Protein AF-A0AA97A6S5-F1 (afdb_monomer_lite)

Radius of gyration: 21.54 Å; chains: 1; bounding box: 73×42×54 Å

Foldseek 3Di:
DDDDDDDDDDDDWDQQPQPPQDDDDDDADDDDDDDDDDDPDAKAWAWDFDQDPLVHDDTATWIQINNRTDAADDDGHQWHFDHCCQQLNPPHPVPAEQDKDKDFGIARSPPDQLVRWTWIWIWHDDDQKIKTHDIDINNDRPPDDDIHIHGNVSSVVNSVVSSPDCVSPALLRLLQSLLFVLVVVVVVLCVVLQKDWPGKDDRPVCNQKIKTKIKPNVDPVDVPDKIWIWIDIDTHDPPHSNVSSVVVNCVCSVDNVRVRTDTSTIDPVNVVVVDDDDDDPPPPD

pLDDT: mean 77.69, std 22.49, range [24.19, 97.81]

Sequence (285 aa):
MAVTARPPYSRRPVVRVWAEAMRIHVTVADQLGDHRPMTTGPDILRLSIVRPPPDEGLVEVRPIVNGRVVPGGVGGSRYLGAGPRHLLGQDGLLHATATPHEVRLAWSGCGVEECCGALYVTVTRDGDHVVWAGWRDPSNEDVDLPELRFTAGQYDAEMLRAGEDRSWEWPAGAVARLLEAGLRRHEDWLVRWDCALEGVLASRKEPDRIHVVLLHPRDRADADLPWLQFGMTLPISSDPPSDQAEHLEGRLTAGDPRAAAEVWGGSHDAEQLGYPWPPVDPLSV

Structure (mmCIF, N/CA/C/O backbone):
data_AF-A0AA97A6S5-F1
#
_entry.id   AF-A0AA97A6S5-F1
#
loop_
_atom_site.group_PDB
_atom_site.id
_atom_site.type_symbol
_atom_site.label_atom_id
_atom_site.label_alt_id
_atom_site.label_comp_id
_atom_site.label_asym_id
_atom_site.label_entity_id
_atom_site.label_seq_id
_atom_site.pdbx_PDB_ins_code
_atom_site.Cartn_x
_atom_site.Cartn_y
_atom_site.Cartn_z
_atom_site.occupancy
_atom_site.B_iso_or_equiv
_atom_site.auth_seq_id
_atom_site.auth_comp_id
_atom_site.auth_asym_id
_atom_site.auth_atom_id
_atom_site.pdbx_PDB_model_num
ATOM 1 N N . MET A 1 1 ? 55.000 -15.893 10.822 1.00 38.72 1 MET A N 1
ATOM 2 C CA . MET A 1 1 ? 53.670 -16.122 11.423 1.00 38.72 1 MET A CA 1
ATOM 3 C C . MET A 1 1 ? 53.323 -14.910 12.264 1.00 38.72 1 MET A C 1
ATOM 5 O O . MET A 1 1 ? 53.880 -14.753 13.339 1.00 38.72 1 MET A O 1
ATOM 9 N N . ALA A 1 2 ? 52.479 -14.029 11.740 1.00 25.64 2 ALA A N 1
ATOM 10 C CA . ALA A 1 2 ? 51.851 -12.959 12.501 1.00 25.64 2 ALA A CA 1
ATOM 11 C C . ALA A 1 2 ? 50.517 -12.648 11.819 1.00 25.64 2 ALA A C 1
ATOM 13 O O . ALA A 1 2 ? 50.473 -12.349 10.628 1.00 25.64 2 ALA A O 1
ATOM 14 N N . VAL A 1 3 ? 49.448 -12.830 12.586 1.00 31.38 3 VAL A N 1
ATOM 15 C CA . VAL A 1 3 ? 48.076 -12.442 12.279 1.00 31.38 3 VAL A CA 1
ATOM 16 C C . VAL A 1 3 ? 47.990 -10.928 12.431 1.00 31.38 3 VAL A C 1
ATOM 18 O O . VAL A 1 3 ? 48.348 -10.410 13.485 1.00 31.38 3 VAL A O 1
ATOM 21 N N . THR A 1 4 ? 47.470 -10.229 11.426 1.00 27.52 4 THR A N 1
ATOM 22 C CA . THR A 1 4 ? 46.933 -8.877 11.615 1.00 27.52 4 THR A CA 1
ATOM 23 C C . THR A 1 4 ? 45.562 -8.774 10.971 1.00 27.52 4 THR A C 1
ATOM 25 O O . THR A 1 4 ? 45.373 -9.064 9.791 1.00 27.52 4 THR A O 1
ATOM 28 N N . ALA A 1 5 ? 44.630 -8.414 11.846 1.00 25.11 5 ALA A N 1
ATOM 29 C CA . ALA A 1 5 ? 43.193 -8.320 11.716 1.00 25.11 5 ALA A CA 1
ATOM 30 C C . ALA A 1 5 ? 42.698 -7.497 10.515 1.00 25.11 5 ALA A C 1
ATOM 32 O O . ALA A 1 5 ? 43.244 -6.444 10.188 1.00 25.11 5 ALA A O 1
ATOM 33 N N . ARG A 1 6 ? 41.587 -7.955 9.926 1.00 25.47 6 ARG A N 1
ATOM 34 C CA . ARG A 1 6 ? 40.683 -7.116 9.130 1.00 25.47 6 ARG A CA 1
ATOM 35 C C . ARG A 1 6 ? 39.895 -6.200 10.082 1.00 25.47 6 ARG A C 1
ATOM 37 O O . ARG A 1 6 ? 39.447 -6.692 11.119 1.00 25.47 6 ARG A O 1
ATOM 44 N N . PRO A 1 7 ? 39.696 -4.910 9.768 1.00 26.62 7 PRO A N 1
ATOM 45 C CA . PRO A 1 7 ? 38.803 -4.059 10.546 1.00 26.62 7 PRO A CA 1
ATOM 46 C C . PRO A 1 7 ? 37.330 -4.370 10.207 1.00 26.62 7 PRO A C 1
ATOM 48 O O . PRO A 1 7 ? 37.033 -4.692 9.053 1.00 26.62 7 PRO A O 1
ATOM 51 N N . PRO A 1 8 ? 36.394 -4.246 11.166 1.00 26.80 8 PRO A N 1
ATOM 52 C CA . PRO A 1 8 ? 34.970 -4.370 10.908 1.00 26.80 8 PRO A CA 1
ATOM 53 C C . PRO A 1 8 ? 34.439 -2.998 10.482 1.00 26.80 8 PRO A C 1
ATOM 55 O O . PRO A 1 8 ? 34.213 -2.122 11.313 1.00 26.80 8 PRO A O 1
ATOM 58 N N . TYR A 1 9 ? 34.247 -2.783 9.183 1.00 25.25 9 TYR A N 1
ATOM 59 C CA . TYR A 1 9 ? 33.430 -1.666 8.712 1.00 25.25 9 TYR A CA 1
ATOM 60 C C . TYR A 1 9 ? 32.066 -2.197 8.289 1.00 25.25 9 TYR A C 1
ATOM 62 O O . TYR A 1 9 ? 31.853 -2.586 7.148 1.00 25.25 9 TYR A O 1
ATOM 70 N N . SER A 1 10 ? 31.131 -2.175 9.241 1.00 33.06 10 SER A N 1
ATOM 71 C CA . SER A 1 10 ? 29.703 -2.141 8.939 1.00 33.06 10 SER A CA 1
ATOM 72 C C . SER A 1 10 ? 29.432 -0.816 8.217 1.00 33.06 10 SER A C 1
ATOM 74 O O . SER A 1 10 ? 29.579 0.256 8.816 1.00 33.06 10 SER A O 1
ATOM 76 N N . ARG A 1 11 ? 29.087 -0.865 6.930 1.00 28.78 11 ARG A N 1
ATOM 77 C CA . ARG A 1 11 ? 28.516 0.268 6.195 1.00 28.78 11 ARG A CA 1
ATOM 78 C C . ARG A 1 11 ? 27.371 -0.240 5.321 1.00 28.78 11 ARG A C 1
ATOM 80 O O . ARG A 1 11 ? 27.434 -1.317 4.746 1.00 28.78 11 ARG A O 1
ATOM 87 N N . ARG A 1 12 ? 26.296 0.536 5.377 1.00 30.33 12 ARG A N 1
ATOM 88 C CA . ARG A 1 12 ? 24.890 0.202 5.133 1.00 30.33 12 ARG A CA 1
ATOM 89 C C . ARG A 1 12 ? 24.571 -0.103 3.657 1.00 30.33 12 ARG A C 1
ATOM 91 O O . ARG A 1 12 ? 25.258 0.432 2.790 1.00 30.33 12 ARG A O 1
ATOM 98 N N . PRO A 1 13 ? 23.501 -0.868 3.364 1.00 31.25 13 PRO A N 1
ATOM 99 C CA . PRO A 1 13 ? 22.951 -0.969 2.013 1.00 31.25 13 PRO A CA 1
ATOM 100 C C . PRO A 1 13 ? 22.483 0.413 1.528 1.00 31.25 13 PRO A C 1
ATOM 102 O O . PRO A 1 13 ? 21.717 1.096 2.210 1.00 31.25 13 PRO A O 1
ATOM 105 N N . VAL A 1 14 ? 22.960 0.839 0.357 1.00 34.34 14 VAL A N 1
ATOM 106 C CA . VAL A 1 14 ? 22.487 2.052 -0.323 1.00 34.34 14 VAL A CA 1
ATOM 107 C C . VAL A 1 14 ? 21.263 1.661 -1.141 1.00 34.34 14 VAL A C 1
ATOM 109 O O . VAL A 1 14 ? 21.390 1.077 -2.213 1.00 34.34 14 VAL A O 1
ATOM 112 N N . VAL A 1 15 ? 20.073 1.967 -0.629 1.00 37.91 15 VAL A N 1
ATOM 113 C CA . VAL A 1 15 ? 18.837 1.904 -1.415 1.00 37.91 15 VAL A CA 1
ATOM 114 C C . VAL A 1 15 ? 18.639 3.279 -2.050 1.00 37.91 15 VAL A C 1
ATOM 116 O O . VAL A 1 15 ? 18.258 4.225 -1.360 1.00 37.91 15 VAL A O 1
ATOM 119 N N . ARG A 1 16 ? 18.940 3.431 -3.349 1.00 33.38 16 ARG A N 1
ATOM 120 C CA . ARG A 1 16 ? 18.831 4.738 -4.034 1.00 33.38 16 ARG A CA 1
ATOM 121 C C . ARG A 1 16 ? 17.390 5.249 -4.157 1.00 33.38 16 ARG A C 1
ATOM 123 O O . ARG A 1 16 ? 17.189 6.445 -4.301 1.00 33.38 16 ARG A O 1
ATOM 130 N N . VAL A 1 17 ? 16.383 4.386 -4.036 1.00 36.84 17 VAL A N 1
ATOM 131 C CA . VAL A 1 17 ? 14.988 4.743 -4.360 1.00 36.84 17 VAL A CA 1
ATOM 132 C C . VAL A 1 17 ? 14.261 5.467 -3.220 1.00 36.84 17 VAL A C 1
ATOM 134 O O . VAL A 1 17 ? 13.312 6.206 -3.465 1.00 36.84 17 VAL A O 1
ATOM 137 N N . TRP A 1 18 ? 14.709 5.321 -1.969 1.00 34.91 18 TRP A N 1
ATOM 138 C CA . TRP A 1 18 ? 14.010 5.925 -0.822 1.00 34.91 18 TRP A CA 1
ATOM 139 C C . TRP A 1 18 ? 14.483 7.343 -0.480 1.00 34.91 18 TRP A C 1
ATOM 141 O O . TRP A 1 18 ? 13.752 8.087 0.170 1.00 34.91 18 TRP A O 1
ATOM 151 N N . ALA A 1 19 ? 15.684 7.738 -0.910 1.00 29.97 19 ALA A N 1
ATOM 152 C CA . ALA A 1 19 ? 16.333 8.945 -0.397 1.00 29.97 19 ALA A CA 1
ATOM 153 C C . ALA A 1 19 ? 15.929 10.242 -1.122 1.00 29.97 19 ALA A C 1
ATOM 155 O O . ALA A 1 19 ? 15.925 11.308 -0.509 1.00 29.97 19 ALA A O 1
ATOM 156 N N . GLU A 1 20 ? 15.566 10.187 -2.406 1.00 28.17 20 GLU A N 1
ATOM 157 C CA . GLU A 1 20 ? 15.427 11.412 -3.211 1.00 28.17 20 GLU A CA 1
ATOM 158 C C . GLU A 1 20 ? 14.037 12.073 -3.111 1.00 28.17 20 GLU A C 1
ATOM 160 O O . GLU A 1 20 ? 13.876 13.264 -3.377 1.00 28.17 20 GLU A O 1
ATOM 165 N N . ALA A 1 21 ? 13.027 11.359 -2.599 1.00 30.81 21 ALA A N 1
ATOM 166 C CA . ALA A 1 21 ? 11.681 11.907 -2.417 1.00 30.81 21 ALA A CA 1
ATOM 167 C C . ALA A 1 21 ? 11.510 12.784 -1.152 1.00 30.81 21 ALA A C 1
ATOM 169 O O . ALA A 1 21 ? 10.504 13.502 -1.042 1.00 30.81 21 ALA A O 1
ATOM 170 N N . MET A 1 22 ? 12.464 12.770 -0.211 1.00 31.81 22 MET A N 1
ATOM 171 C CA . MET A 1 22 ? 12.263 13.243 1.167 1.00 31.81 22 MET A CA 1
ATOM 172 C C . MET A 1 22 ? 13.239 14.350 1.604 1.00 31.81 22 MET A C 1
ATOM 174 O O . MET A 1 22 ? 14.277 14.103 2.209 1.00 31.81 22 MET A O 1
ATOM 178 N N . ARG A 1 23 ? 12.849 15.611 1.386 1.00 26.91 23 ARG A N 1
ATOM 179 C CA . ARG A 1 23 ? 13.322 16.764 2.175 1.00 26.91 23 ARG A CA 1
ATOM 180 C C . ARG A 1 23 ? 12.131 17.671 2.476 1.00 26.91 23 ARG A C 1
ATOM 182 O O . ARG A 1 23 ? 11.624 18.308 1.561 1.00 26.91 23 ARG A O 1
ATOM 189 N N . ILE A 1 24 ? 11.673 17.715 3.730 1.00 30.09 24 ILE A N 1
ATOM 190 C CA . ILE A 1 24 ? 10.617 18.633 4.200 1.00 30.09 24 ILE A CA 1
ATOM 191 C C . ILE A 1 24 ? 11.014 19.166 5.587 1.00 30.09 24 ILE A C 1
ATOM 193 O O . ILE A 1 24 ? 11.481 18.407 6.432 1.00 30.09 24 ILE A O 1
ATOM 197 N N . HIS A 1 25 ? 10.876 20.480 5.793 1.00 24.39 25 HIS A N 1
ATOM 198 C CA . HIS A 1 25 ? 11.104 21.173 7.069 1.00 24.39 25 HIS A CA 1
ATOM 199 C C . HIS A 1 25 ? 9.788 21.286 7.861 1.00 24.39 25 HIS A C 1
ATOM 201 O O . HIS A 1 25 ? 8.744 21.542 7.268 1.00 24.39 25 HIS A O 1
ATOM 207 N N . VAL A 1 26 ? 9.838 21.149 9.193 1.00 25.25 26 VAL A N 1
ATOM 208 C CA . VAL A 1 26 ? 8.668 21.245 10.093 1.00 25.25 26 VAL A CA 1
ATOM 209 C C . VAL A 1 26 ? 8.930 22.284 11.191 1.00 25.25 26 VAL A C 1
ATOM 211 O O . VAL A 1 26 ? 10.026 22.333 11.742 1.00 25.25 26 VAL A O 1
ATOM 214 N N . THR A 1 27 ? 7.924 23.108 11.514 1.00 25.17 27 THR A N 1
ATOM 215 C CA . THR A 1 27 ? 7.923 24.047 12.658 1.00 25.17 27 THR A CA 1
ATOM 216 C C . THR A 1 27 ? 6.778 23.696 13.618 1.00 25.17 27 THR A C 1
ATOM 218 O O . THR A 1 27 ? 5.708 23.289 13.173 1.00 25.17 27 THR A O 1
ATOM 221 N N . VAL A 1 28 ? 7.025 23.822 14.927 1.00 24.19 28 VAL A N 1
ATOM 222 C CA . VAL A 1 28 ? 6.226 23.253 16.032 1.00 24.19 28 VAL A CA 1
ATOM 223 C C . VAL A 1 28 ? 5.270 24.279 16.657 1.00 24.19 28 VAL A C 1
ATOM 225 O O . VAL A 1 28 ? 5.667 25.416 16.904 1.00 24.19 28 VAL A O 1
ATOM 228 N N . ALA A 1 29 ? 4.055 23.844 17.008 1.00 24.38 29 ALA A N 1
ATOM 229 C CA . ALA A 1 29 ? 3.252 24.419 18.090 1.00 24.38 29 ALA A CA 1
ATOM 230 C C . ALA A 1 29 ? 2.437 23.301 18.770 1.00 24.38 29 ALA A C 1
ATOM 232 O O . ALA A 1 29 ? 1.896 22.426 18.099 1.00 24.38 29 ALA A O 1
ATOM 233 N N . ASP A 1 30 ? 2.411 23.333 20.097 1.00 26.88 30 ASP A N 1
ATOM 234 C CA . ASP A 1 30 ? 2.043 22.247 21.012 1.00 26.88 30 ASP A CA 1
ATOM 235 C C . ASP A 1 30 ? 0.684 22.529 21.669 1.00 26.88 30 ASP A C 1
ATOM 237 O O . ASP A 1 30 ? 0.488 23.687 22.033 1.00 26.88 30 ASP A O 1
ATOM 241 N N . GLN A 1 31 ? -0.203 21.527 21.833 1.00 29.67 31 GLN A N 1
ATOM 242 C CA . GLN A 1 31 ? -1.235 21.436 22.896 1.00 29.67 31 GLN A CA 1
ATOM 243 C C . GLN A 1 31 ? -1.783 20.001 23.058 1.00 29.67 31 GLN A C 1
ATOM 245 O O . GLN A 1 31 ? -2.239 19.373 22.103 1.00 29.67 31 GLN A O 1
ATOM 250 N N . LEU A 1 32 ? -1.800 19.529 24.309 1.00 31.94 32 LEU A N 1
ATOM 251 C CA . LEU A 1 32 ? -2.260 18.216 24.768 1.00 31.94 32 LEU A CA 1
ATOM 252 C C . LEU A 1 32 ? -3.326 18.399 25.860 1.00 31.94 32 LEU A C 1
ATOM 254 O O . LEU A 1 32 ? -3.177 19.251 26.735 1.00 31.94 32 LEU A O 1
ATOM 258 N N . GLY A 1 33 ? -4.357 17.551 25.845 1.00 30.78 33 GLY A N 1
ATOM 259 C CA . GLY A 1 33 ? -5.227 17.308 26.998 1.00 30.78 33 GLY A CA 1
ATOM 260 C C . GLY A 1 33 ? -6.653 16.906 26.620 1.00 30.78 33 GLY A C 1
ATOM 261 O O . GLY A 1 33 ? -7.375 17.715 26.051 1.00 30.78 33 GLY A O 1
ATOM 262 N N . ASP A 1 34 ? -7.053 15.662 26.924 1.00 32.78 34 ASP A N 1
ATOM 263 C CA . ASP A 1 34 ? -8.082 15.357 27.944 1.00 32.78 34 ASP A CA 1
ATOM 264 C C . ASP A 1 34 ? -8.455 13.848 27.944 1.00 32.78 34 ASP A C 1
ATOM 266 O O . ASP A 1 34 ? -8.937 13.295 26.943 1.00 32.78 34 ASP A O 1
ATOM 270 N N . HIS A 1 35 ? -8.250 13.166 29.079 1.00 38.19 35 HIS A N 1
ATOM 271 C CA . HIS A 1 35 ? -8.623 11.760 29.301 1.00 38.19 35 HIS A CA 1
ATOM 272 C C . HIS A 1 35 ? -10.018 11.662 29.946 1.00 38.19 35 HIS A C 1
ATOM 274 O O . HIS A 1 35 ? -10.250 12.163 31.043 1.00 38.19 35 HIS A O 1
ATOM 280 N N . ARG A 1 36 ? -10.942 10.942 29.292 1.00 39.03 36 ARG A N 1
ATOM 281 C CA . ARG A 1 36 ? -12.263 10.545 29.825 1.00 39.03 36 ARG A CA 1
ATOM 282 C C . ARG A 1 36 ? -12.471 9.027 29.644 1.00 39.03 36 ARG A C 1
ATOM 284 O O . ARG A 1 36 ? -11.850 8.460 28.748 1.00 39.03 36 ARG A O 1
ATOM 291 N N . PRO A 1 37 ? -13.299 8.372 30.484 1.00 42.56 37 PRO A N 1
ATOM 292 C CA . PRO A 1 37 ? -13.249 6.934 30.745 1.00 42.56 37 PRO A CA 1
ATOM 293 C C . PRO A 1 37 ? -13.859 6.073 29.630 1.00 42.56 37 PRO A C 1
ATOM 295 O O . PRO A 1 37 ? -14.686 6.542 28.849 1.00 42.56 37 PRO A O 1
ATOM 298 N N . MET A 1 38 ? -13.448 4.800 29.632 1.00 46.69 38 MET A N 1
ATOM 299 C CA . MET A 1 38 ? -13.821 3.714 28.718 1.00 46.69 38 MET A CA 1
ATOM 300 C C . MET A 1 38 ? -15.326 3.659 28.419 1.00 46.69 38 MET A C 1
ATOM 302 O O . MET A 1 38 ? -16.151 3.407 29.301 1.00 46.69 38 MET A O 1
ATOM 306 N N . THR A 1 39 ? -15.681 3.846 27.151 1.00 52.03 39 THR A N 1
ATOM 307 C CA . THR A 1 39 ? -16.997 3.505 26.607 1.00 52.03 39 THR A CA 1
ATOM 308 C C . THR A 1 39 ? -17.196 1.989 26.665 1.00 52.03 39 THR A C 1
ATOM 310 O O . THR A 1 39 ? -16.346 1.229 26.228 1.00 52.03 39 THR A O 1
ATOM 313 N N . THR A 1 40 ? -18.322 1.534 27.218 1.00 64.94 40 THR A N 1
ATOM 314 C CA . THR A 1 40 ? -18.643 0.102 27.414 1.00 64.94 40 THR A CA 1
ATOM 315 C C . THR A 1 40 ? -19.180 -0.586 26.147 1.00 64.94 40 THR A C 1
ATOM 317 O O . THR A 1 40 ? -19.622 -1.730 26.205 1.00 64.94 40 THR A O 1
ATOM 320 N N . GLY A 1 41 ? -19.200 0.122 25.016 1.00 77.31 41 GLY A N 1
ATOM 321 C CA . GLY A 1 41 ? -19.598 -0.398 23.707 1.00 77.31 41 GLY A CA 1
ATOM 322 C C . GLY A 1 41 ? -18.389 -0.546 22.780 1.00 77.31 41 GLY A C 1
ATOM 323 O O . GLY A 1 41 ? -17.344 0.031 23.077 1.00 77.31 41 GLY A O 1
ATOM 324 N N . PRO A 1 42 ? -18.524 -1.297 21.674 1.00 88.50 42 PRO A N 1
ATOM 325 C CA . PRO A 1 42 ? -17.452 -1.438 20.697 1.00 88.50 42 PRO A CA 1
ATOM 326 C C . PRO A 1 42 ? -17.068 -0.074 20.115 1.00 88.50 42 PRO A C 1
ATOM 328 O O . PRO A 1 42 ? -17.931 0.770 19.850 1.00 88.50 42 PRO A O 1
ATOM 331 N N . ASP A 1 43 ? -15.772 0.119 19.909 1.00 95.38 43 ASP A N 1
ATOM 332 C CA . ASP A 1 43 ? -15.207 1.296 19.273 1.00 95.38 43 ASP A CA 1
ATOM 333 C C . ASP A 1 43 ? -15.634 1.377 17.805 1.00 95.38 43 ASP A C 1
ATOM 335 O O . ASP A 1 43 ? -15.846 0.363 17.137 1.00 95.38 43 ASP A O 1
ATOM 339 N N . ILE A 1 44 ? -15.729 2.601 17.287 1.00 94.69 44 ILE A N 1
ATOM 340 C CA . ILE A 1 44 ? -16.094 2.882 15.898 1.00 94.69 44 ILE A CA 1
ATOM 341 C C . ILE A 1 44 ? -14.865 3.393 15.159 1.00 94.69 44 ILE A C 1
ATOM 343 O O . ILE A 1 44 ? -14.295 4.415 15.536 1.00 94.69 44 ILE A O 1
ATOM 347 N N . LEU A 1 45 ? -14.502 2.715 14.072 1.00 96.25 45 LEU A N 1
ATOM 348 C CA . LEU A 1 45 ? -13.387 3.061 13.198 1.00 96.25 45 LEU A CA 1
ATOM 349 C C . LEU A 1 45 ? -13.896 3.804 11.965 1.00 96.25 45 LEU A C 1
ATOM 351 O O . LEU A 1 45 ? -14.857 3.386 11.318 1.00 96.25 45 LEU A O 1
ATOM 355 N N . ARG A 1 46 ? -13.187 4.872 11.610 1.00 95.62 46 ARG A N 1
ATOM 356 C CA . ARG A 1 46 ? -13.264 5.543 10.318 1.00 95.62 46 ARG A CA 1
ATOM 357 C C . ARG A 1 46 ? -11.851 5.783 9.793 1.00 95.62 46 ARG A C 1
ATOM 359 O O . ARG A 1 46 ? -11.036 6.404 10.459 1.00 95.62 46 ARG A O 1
ATOM 366 N N . LEU A 1 47 ? -11.572 5.337 8.583 1.00 94.25 47 LEU A N 1
ATOM 367 C CA . LEU A 1 47 ? -10.329 5.536 7.858 1.00 94.25 47 LEU A CA 1
ATOM 368 C C . LEU A 1 47 ? -10.521 6.701 6.885 1.00 94.25 47 LEU A C 1
ATOM 370 O O . LEU A 1 47 ? -11.294 6.632 5.923 1.00 94.25 47 LEU A O 1
ATOM 374 N N . SER A 1 48 ? -9.837 7.806 7.165 1.00 91.31 48 SER A N 1
ATOM 375 C CA . SER A 1 48 ? -9.803 8.975 6.288 1.00 91.31 48 SER A CA 1
ATOM 376 C C . SER A 1 48 ? -8.538 8.940 5.442 1.00 91.31 48 SER A C 1
ATOM 378 O O . SER A 1 48 ? -7.451 8.791 5.992 1.00 91.31 48 SER A O 1
ATOM 380 N N . ILE A 1 49 ? -8.655 9.083 4.123 1.00 91.12 49 ILE A N 1
ATOM 381 C CA . ILE A 1 49 ? -7.486 9.166 3.243 1.00 91.12 49 ILE A CA 1
ATOM 382 C C . ILE A 1 49 ? -7.176 10.641 3.014 1.00 91.12 49 ILE A C 1
ATOM 384 O O . ILE A 1 49 ? -7.951 11.365 2.388 1.00 91.12 49 ILE A O 1
ATOM 388 N N . VAL A 1 50 ? -6.047 11.097 3.547 1.00 87.81 50 VAL A N 1
ATOM 389 C CA . VAL A 1 50 ? -5.624 12.492 3.460 1.00 87.81 50 VAL A CA 1
ATOM 390 C C . VAL A 1 50 ? -4.646 12.639 2.309 1.00 87.81 50 VAL A C 1
ATOM 392 O O . VAL A 1 50 ? -3.617 11.969 2.241 1.00 87.81 50 VAL A O 1
ATOM 395 N N . ARG A 1 51 ? -4.976 13.549 1.394 1.00 86.75 51 ARG A N 1
ATOM 396 C CA . ARG A 1 51 ? -4.134 13.930 0.263 1.00 86.75 51 ARG A CA 1
ATOM 397 C C . ARG A 1 51 ? -3.635 15.362 0.487 1.00 86.75 51 ARG A C 1
ATOM 399 O O . ARG A 1 51 ? -4.328 16.292 0.075 1.00 86.75 51 ARG A O 1
ATOM 406 N N . PRO A 1 52 ? -2.464 15.566 1.119 1.00 80.00 52 PRO A N 1
ATOM 407 C CA . PRO A 1 52 ? -1.874 16.901 1.212 1.00 80.00 52 PRO A CA 1
ATOM 408 C C . PRO A 1 52 ? -1.477 17.395 -0.187 1.00 80.00 52 PRO A C 1
ATOM 410 O O . PRO A 1 52 ? -1.417 16.582 -1.113 1.00 80.00 52 PRO A O 1
ATOM 413 N N . PRO A 1 53 ? -1.174 18.679 -0.403 1.00 78.75 53 PRO A N 1
ATOM 414 C CA . PRO A 1 53 ? -0.535 19.143 -1.636 1.00 78.75 53 PRO A CA 1
ATOM 415 C C . PRO A 1 53 ? 0.721 18.316 -2.008 1.00 78.75 53 PRO A C 1
ATOM 417 O O . PRO A 1 53 ? 1.336 17.707 -1.127 1.00 78.75 53 PRO A O 1
ATOM 420 N N . PRO A 1 54 ? 1.077 18.178 -3.304 1.00 72.81 54 PRO A N 1
ATOM 421 C CA . PRO A 1 54 ? 2.184 17.313 -3.750 1.00 72.81 54 PRO A CA 1
ATOM 422 C C . PRO A 1 54 ? 3.549 17.618 -3.116 1.00 72.81 54 PRO A C 1
ATOM 424 O O . PRO A 1 54 ? 4.378 16.722 -2.966 1.00 72.81 54 PRO A O 1
ATOM 427 N N . ASP A 1 55 ? 3.771 18.876 -2.763 1.00 74.88 55 ASP A N 1
ATOM 428 C CA . ASP A 1 55 ? 4.970 19.431 -2.142 1.00 74.88 55 ASP A CA 1
ATOM 429 C C . ASP A 1 55 ? 4.948 19.374 -0.606 1.00 74.88 55 ASP A C 1
ATOM 431 O O . ASP A 1 55 ? 6.004 19.429 0.021 1.00 74.88 55 ASP A O 1
ATOM 435 N N . GLU A 1 56 ? 3.774 19.183 -0.005 1.00 71.31 56 GLU A N 1
ATOM 436 C CA . GLU A 1 56 ? 3.575 19.235 1.448 1.00 71.31 56 GLU A CA 1
ATOM 437 C C . GLU A 1 56 ? 3.561 17.858 2.128 1.00 71.31 56 GLU A C 1
ATOM 439 O O . GLU A 1 56 ? 3.678 17.772 3.350 1.00 71.31 56 GLU A O 1
ATOM 444 N N . GLY A 1 57 ? 3.440 16.757 1.377 1.00 71.50 57 GLY A N 1
ATOM 445 C CA . GLY A 1 57 ? 3.508 15.426 1.983 1.00 71.50 57 GLY A CA 1
ATOM 446 C C . GLY A 1 57 ? 3.079 14.264 1.097 1.00 71.50 57 GLY A C 1
ATOM 447 O O . GLY A 1 57 ? 2.835 14.395 -0.105 1.00 71.50 57 GLY A O 1
ATOM 448 N N . LEU A 1 58 ? 2.974 13.088 1.711 1.00 77.38 58 LEU A N 1
ATOM 449 C CA . LEU A 1 58 ? 2.500 11.859 1.075 1.00 77.38 58 LEU A CA 1
ATOM 450 C C . LEU A 1 58 ? 1.001 11.664 1.322 1.00 77.38 58 LEU A C 1
ATOM 452 O O . LEU A 1 58 ? 0.436 12.246 2.242 1.00 77.38 58 LEU A O 1
ATOM 456 N N . VAL A 1 59 ? 0.353 10.850 0.487 1.00 85.00 59 VAL A N 1
ATOM 457 C CA . VAL A 1 59 ? -1.019 10.409 0.773 1.00 85.00 59 VAL A CA 1
ATOM 458 C C . VAL A 1 59 ? -0.971 9.436 1.946 1.00 85.00 59 VAL A C 1
ATOM 460 O O . VAL A 1 59 ? -0.229 8.457 1.885 1.00 85.00 59 VAL A O 1
ATOM 463 N N . GLU A 1 60 ? -1.775 9.687 2.972 1.00 86.81 60 GLU A N 1
ATOM 464 C CA . GLU A 1 60 ? -1.787 8.917 4.217 1.00 86.81 60 GLU A CA 1
ATOM 465 C C . GLU A 1 60 ? -3.193 8.412 4.554 1.00 86.81 60 GLU A C 1
ATOM 467 O O . GLU A 1 60 ? -4.196 9.064 4.253 1.00 86.81 60 GLU A O 1
ATOM 472 N N . VAL A 1 61 ? -3.274 7.252 5.203 1.00 89.69 61 VAL A N 1
ATOM 473 C CA . VAL A 1 61 ? -4.493 6.795 5.875 1.00 89.69 61 VAL A CA 1
ATOM 474 C C . VAL A 1 61 ? -4.447 7.273 7.316 1.00 89.69 61 VAL A C 1
ATOM 476 O O . VAL A 1 61 ? -3.472 7.056 8.030 1.00 89.69 61 VAL A O 1
ATOM 479 N N . ARG A 1 62 ? -5.536 7.895 7.754 1.00 88.69 62 ARG A N 1
ATOM 480 C CA . ARG A 1 62 ? -5.722 8.406 9.104 1.00 88.69 62 ARG A CA 1
ATOM 481 C C . ARG A 1 62 ? -6.846 7.640 9.796 1.00 88.69 62 ARG A C 1
ATOM 483 O O . ARG A 1 62 ? -8.017 7.884 9.480 1.00 88.69 62 ARG A O 1
ATOM 490 N N . PRO A 1 63 ? -6.518 6.742 10.738 1.00 91.19 63 PRO A N 1
ATOM 491 C CA . PRO A 1 63 ? -7.512 6.120 11.594 1.00 91.19 63 PRO A CA 1
ATOM 492 C C . PRO A 1 63 ? -8.137 7.152 12.535 1.00 91.19 63 PRO A C 1
ATOM 494 O O . PRO A 1 63 ? -7.448 7.911 13.217 1.00 91.19 63 PRO A O 1
ATOM 497 N N . ILE A 1 64 ? -9.462 7.179 12.564 1.00 92.31 64 ILE A N 1
ATOM 498 C CA . ILE A 1 64 ? -10.281 7.982 13.462 1.00 92.31 64 ILE A CA 1
ATOM 499 C C . ILE A 1 64 ? -11.124 6.995 14.259 1.00 92.31 64 ILE A C 1
ATOM 501 O O . ILE A 1 64 ? -11.985 6.322 13.695 1.00 92.31 64 ILE A O 1
ATOM 505 N N . VAL A 1 65 ? -10.875 6.906 15.560 1.00 92.94 65 VAL A N 1
ATOM 506 C CA . VAL A 1 65 ? -11.574 5.995 16.463 1.00 92.94 65 VAL A CA 1
ATOM 507 C C . VAL A 1 65 ? -12.434 6.796 17.425 1.00 92.94 65 VAL A C 1
ATOM 509 O O . VAL A 1 65 ? -11.955 7.722 18.077 1.00 92.94 65 VAL A O 1
ATOM 512 N N . ASN A 1 66 ? -13.732 6.491 17.469 1.00 92.56 66 ASN A N 1
ATOM 513 C CA . ASN A 1 66 ? -14.724 7.230 18.260 1.00 92.56 66 ASN A CA 1
ATOM 514 C C . ASN A 1 66 ? -14.670 8.751 18.021 1.00 92.56 66 ASN A C 1
ATOM 516 O O . ASN A 1 66 ? -14.795 9.557 18.943 1.00 92.56 66 ASN A O 1
ATOM 520 N N . GLY A 1 67 ? -14.426 9.152 16.768 1.00 89.00 67 GLY A N 1
ATOM 521 C CA . GLY A 1 67 ? -14.300 10.557 16.368 1.00 89.00 67 GLY A CA 1
ATOM 522 C C . GLY A 1 67 ? -12.958 11.217 16.709 1.00 89.00 67 GLY A C 1
ATOM 523 O O . GLY A 1 67 ? -12.781 12.397 16.413 1.00 89.00 67 GLY A O 1
ATOM 524 N N . ARG A 1 68 ? -12.003 10.487 17.296 1.00 87.75 68 ARG A N 1
ATOM 525 C CA . ARG A 1 68 ? -10.663 10.986 17.628 1.00 87.75 68 ARG A CA 1
ATOM 526 C C . ARG A 1 68 ? -9.630 10.410 16.676 1.00 87.75 68 ARG A C 1
ATOM 528 O O . ARG A 1 68 ? -9.616 9.213 16.420 1.00 87.75 68 ARG A O 1
ATOM 535 N N . VAL A 1 69 ? -8.760 11.263 16.153 1.00 85.00 69 VAL A N 1
ATOM 536 C CA . VAL A 1 69 ? -7.629 10.821 15.332 1.00 85.00 69 VAL A CA 1
ATOM 537 C C . VAL A 1 69 ? -6.692 9.995 16.211 1.00 85.00 69 VAL A C 1
ATOM 539 O O . VAL A 1 69 ? -6.264 10.470 17.263 1.00 85.00 69 VAL A O 1
ATOM 542 N N . VAL A 1 70 ? -6.383 8.768 15.789 1.00 79.50 70 VAL A N 1
ATOM 543 C CA . VAL A 1 70 ? -5.291 7.996 16.392 1.00 79.50 70 VAL A CA 1
ATOM 544 C C . VAL A 1 70 ? -3.993 8.768 16.122 1.00 79.50 70 VAL A C 1
ATOM 546 O O . VAL A 1 70 ? -3.799 9.204 14.981 1.00 79.50 70 VAL A O 1
ATOM 549 N N . PRO A 1 71 ? -3.128 8.995 17.129 1.00 65.75 71 PRO A N 1
ATOM 550 C CA . PRO A 1 71 ? -1.887 9.744 16.944 1.00 65.75 71 PRO A CA 1
ATOM 551 C C . PRO A 1 71 ? -1.102 9.255 15.718 1.00 65.75 71 PRO A C 1
ATOM 553 O O . PRO A 1 71 ? -1.007 8.055 15.489 1.00 65.75 71 PRO A O 1
ATOM 556 N N . GLY A 1 72 ? -0.561 10.179 14.916 1.00 55.84 72 GLY A N 1
ATOM 557 C CA . GLY A 1 72 ? 0.160 9.849 13.678 1.00 55.84 72 GLY A CA 1
ATOM 558 C C . GLY A 1 72 ? -0.513 10.266 12.363 1.00 55.84 72 GLY A C 1
ATOM 559 O O . GLY A 1 72 ? 0.014 9.944 11.305 1.00 55.84 72 GLY A O 1
ATOM 560 N N . GLY A 1 73 ? -1.631 11.001 12.404 1.00 38.94 73 GLY A N 1
ATOM 561 C CA . GLY A 1 73 ? -2.208 11.691 11.241 1.00 38.94 73 GLY A CA 1
ATOM 562 C C . GLY A 1 73 ? -2.189 13.212 11.422 1.00 38.94 73 GLY A C 1
ATOM 563 O O . GLY A 1 73 ? -2.653 13.715 12.443 1.00 38.94 73 GLY A O 1
ATOM 564 N N . VAL A 1 74 ? -1.664 13.953 10.439 1.00 36.78 74 VAL A N 1
ATOM 565 C CA . VAL A 1 74 ? -1.266 15.375 10.549 1.00 36.78 74 VAL A CA 1
ATOM 566 C C . VAL A 1 74 ? -2.291 16.305 11.216 1.00 36.78 74 VAL A C 1
ATOM 568 O O . VAL A 1 74 ? -3.397 16.540 10.716 1.00 36.78 74 VAL A O 1
ATOM 571 N N . GLY A 1 75 ? -1.809 16.890 12.311 1.00 32.66 75 GLY A N 1
ATOM 572 C CA . GLY A 1 75 ? -2.372 17.969 13.119 1.00 32.66 75 GLY A CA 1
ATOM 573 C C . GLY A 1 75 ? -1.558 18.173 14.406 1.00 32.66 75 GLY A C 1
ATOM 574 O O . GLY A 1 75 ? -2.150 18.430 15.444 1.00 32.66 75 GLY A O 1
ATOM 575 N N . GLY A 1 76 ? -0.227 17.978 14.355 1.00 42.91 76 GLY A N 1
ATOM 576 C CA . GLY A 1 76 ? 0.667 18.123 15.518 1.00 42.91 76 GLY A CA 1
ATOM 577 C C . GLY A 1 76 ? 1.516 16.903 15.913 1.00 42.91 76 GLY A C 1
ATOM 578 O O . GLY A 1 76 ? 2.204 16.973 16.922 1.00 42.91 76 GLY A O 1
ATOM 579 N N . SER A 1 77 ? 1.527 15.793 15.160 1.00 52.38 77 SER A N 1
ATOM 580 C CA . SER A 1 77 ? 2.367 14.624 15.490 1.00 52.38 77 SER A CA 1
ATOM 581 C C . SER A 1 77 ? 3.607 14.496 14.601 1.00 52.38 77 SER A C 1
ATOM 583 O O . SER A 1 77 ? 3.524 14.659 13.389 1.00 52.38 77 SER A O 1
ATOM 585 N N . ARG A 1 78 ? 4.728 14.086 15.205 1.00 59.75 78 ARG A N 1
ATOM 586 C CA . ARG A 1 78 ? 6.031 13.709 14.608 1.00 59.75 78 ARG A CA 1
ATOM 587 C C . ARG A 1 78 ? 6.015 12.624 13.509 1.00 59.75 78 ARG A C 1
ATOM 589 O O . ARG A 1 78 ? 7.077 12.290 12.988 1.00 59.75 78 ARG A O 1
ATOM 596 N N . TYR A 1 79 ? 4.857 12.056 13.177 1.00 69.69 79 TYR A N 1
ATOM 597 C CA . TYR A 1 79 ? 4.724 10.935 12.243 1.00 69.69 79 TYR A CA 1
ATOM 598 C C . TYR A 1 79 ? 3.880 11.305 11.022 1.00 69.69 79 TYR A C 1
ATOM 600 O O . TYR A 1 79 ? 2.924 12.074 11.126 1.00 69.69 79 TYR A O 1
ATOM 608 N N . LEU A 1 80 ? 4.235 10.702 9.890 1.00 73.25 80 LEU A N 1
ATOM 609 C CA . LEU A 1 80 ? 3.466 10.633 8.654 1.00 73.25 80 LEU A CA 1
ATOM 610 C C . LEU A 1 80 ? 2.683 9.319 8.646 1.00 73.25 80 LEU A C 1
ATOM 612 O O . LEU A 1 80 ? 3.275 8.260 8.887 1.00 73.25 80 LEU A O 1
ATOM 616 N N . GLY A 1 81 ? 1.386 9.362 8.347 1.00 76.94 81 GLY A N 1
ATOM 617 C CA . GLY A 1 81 ? 0.583 8.146 8.258 1.00 76.94 81 GLY A CA 1
ATOM 618 C C . GLY A 1 81 ? 1.009 7.273 7.073 1.00 76.94 81 GLY A C 1
ATOM 619 O O . GLY A 1 81 ? 1.465 7.763 6.034 1.00 76.94 81 GLY A O 1
ATOM 620 N N . ALA A 1 82 ? 0.870 5.957 7.213 1.00 84.06 82 ALA A N 1
ATOM 621 C CA . ALA A 1 82 ? 1.165 5.028 6.133 1.00 84.06 82 ALA A CA 1
ATOM 622 C C . ALA A 1 82 ? 0.154 5.178 4.982 1.00 84.06 82 ALA A C 1
ATOM 624 O O . ALA A 1 82 ? -1.021 5.501 5.173 1.00 84.06 82 ALA A O 1
ATOM 625 N N . GLY A 1 83 ? 0.627 4.964 3.755 1.00 85.25 83 GLY A N 1
ATOM 626 C CA . GLY A 1 83 ? -0.182 5.175 2.559 1.00 85.25 83 GLY A CA 1
ATOM 627 C C . GLY A 1 83 ? -1.280 4.118 2.365 1.00 85.25 83 GLY A C 1
ATOM 628 O O . GLY A 1 83 ? -1.138 2.976 2.812 1.00 85.25 83 GLY A O 1
ATOM 629 N N . PRO A 1 84 ? -2.349 4.449 1.618 1.00 87.06 84 PRO A N 1
ATOM 630 C CA . PRO A 1 84 ? -3.495 3.561 1.397 1.00 87.06 84 PRO A CA 1
ATOM 631 C C . PRO A 1 84 ? -3.128 2.227 0.745 1.00 87.06 84 PRO A C 1
ATOM 633 O O . PRO A 1 84 ? -3.762 1.222 1.035 1.00 87.06 84 PRO A O 1
ATOM 636 N N . ARG A 1 85 ? -2.073 2.173 -0.076 1.00 80.19 85 ARG A N 1
ATOM 637 C CA . ARG A 1 85 ? -1.603 0.909 -0.670 1.00 80.19 85 ARG A CA 1
ATOM 638 C C . ARG A 1 85 ? -1.095 -0.085 0.367 1.00 80.19 85 ARG A C 1
ATOM 640 O O . ARG A 1 85 ? -1.379 -1.267 0.253 1.00 80.19 85 ARG A O 1
ATOM 647 N N . HIS A 1 86 ? -0.358 0.404 1.361 1.00 82.12 86 HIS A N 1
ATOM 648 C CA . HIS A 1 86 ? 0.266 -0.438 2.376 1.00 82.12 86 HIS A CA 1
ATOM 649 C C . HIS A 1 86 ? -0.753 -0.943 3.402 1.00 82.12 86 HIS A C 1
ATOM 651 O O . HIS A 1 86 ? -0.678 -2.084 3.845 1.00 82.12 86 HIS A O 1
ATOM 657 N N . LEU A 1 87 ? -1.721 -0.098 3.763 1.00 88.44 87 LEU A N 1
ATOM 658 C CA . LEU A 1 87 ? -2.697 -0.430 4.798 1.00 88.44 87 LEU A CA 1
ATOM 659 C C . LEU A 1 87 ? -3.972 -1.081 4.249 1.00 88.44 87 LEU A C 1
ATOM 661 O O . LEU A 1 87 ? -4.508 -1.975 4.892 1.00 88.44 87 LEU A O 1
ATOM 665 N N . LEU A 1 88 ? -4.453 -0.651 3.077 1.00 89.50 88 LEU A N 1
ATOM 666 C CA . LEU A 1 88 ? -5.773 -1.015 2.534 1.00 89.50 88 LEU A CA 1
ATOM 667 C C . LEU A 1 88 ? -5.699 -1.838 1.240 1.00 89.50 88 LEU A C 1
ATOM 669 O O . LEU A 1 88 ? -6.737 -2.159 0.663 1.00 89.50 88 LEU A O 1
ATOM 673 N N . GLY A 1 89 ? -4.492 -2.128 0.742 1.00 80.62 89 GLY A N 1
ATOM 674 C CA . GLY A 1 89 ? -4.296 -2.976 -0.433 1.00 80.62 89 GLY A CA 1
ATOM 675 C C . GLY A 1 89 ? -4.829 -4.398 -0.233 1.00 80.62 89 GLY A C 1
ATOM 676 O O . GLY A 1 89 ? -5.303 -4.756 0.842 1.00 80.62 89 GLY A O 1
ATOM 677 N N . GLN A 1 90 ? -4.735 -5.227 -1.274 1.00 72.31 90 GLN A N 1
ATOM 678 C CA . GLN A 1 90 ? -5.158 -6.633 -1.205 1.00 72.31 90 GLN A CA 1
ATOM 679 C C . GLN A 1 90 ? -4.422 -7.398 -0.092 1.00 72.31 90 GLN A C 1
ATOM 681 O O . GLN A 1 90 ? -5.056 -8.110 0.676 1.00 72.31 90 GLN A O 1
ATOM 686 N N . ASP A 1 91 ? -3.117 -7.156 0.040 1.00 72.25 91 ASP A N 1
ATOM 687 C CA . ASP A 1 91 ? -2.268 -7.691 1.113 1.00 72.25 91 ASP A CA 1
ATOM 688 C C . ASP A 1 91 ? -2.047 -6.644 2.226 1.00 72.25 91 ASP A C 1
ATOM 690 O O . ASP A 1 91 ? -1.017 -6.623 2.899 1.00 72.25 91 ASP A O 1
ATOM 694 N N . GLY A 1 92 ? -2.985 -5.700 2.363 1.00 81.38 92 GLY A N 1
ATOM 695 C CA . GLY A 1 92 ? -2.890 -4.583 3.295 1.00 81.38 92 GLY A CA 1
ATOM 696 C C . GLY A 1 92 ? -2.885 -5.046 4.749 1.00 81.38 92 GLY A C 1
ATOM 697 O O . GLY A 1 92 ? -3.708 -5.862 5.160 1.00 81.38 92 GLY A O 1
ATOM 698 N N . LEU A 1 93 ? -1.982 -4.486 5.552 1.00 87.25 93 LEU A N 1
ATOM 699 C CA . LEU A 1 93 ? -1.761 -4.952 6.923 1.00 87.25 93 LEU A CA 1
ATOM 700 C C . LEU A 1 93 ? -2.917 -4.641 7.888 1.00 87.25 93 LEU A C 1
ATOM 702 O O . LEU A 1 93 ? -2.920 -5.145 8.999 1.00 87.25 93 LEU A O 1
ATOM 706 N N . LEU A 1 94 ? -3.915 -3.837 7.501 1.00 93.12 94 LEU A N 1
ATOM 707 C CA . LEU A 1 94 ? -5.105 -3.632 8.338 1.00 93.12 94 LEU A CA 1
ATOM 708 C C . LEU A 1 94 ? -6.168 -4.726 8.184 1.00 93.12 94 LEU A C 1
ATOM 710 O O . LEU A 1 94 ? -7.142 -4.713 8.941 1.00 93.12 94 LEU A O 1
ATOM 714 N N . HIS A 1 95 ? -6.025 -5.668 7.248 1.00 92.81 95 HIS A N 1
ATOM 715 C CA . HIS A 1 95 ? -6.945 -6.805 7.155 1.00 92.81 95 HIS A CA 1
ATOM 716 C C . HIS A 1 95 ? -6.771 -7.726 8.365 1.00 92.81 95 HIS A C 1
ATOM 718 O O . HIS A 1 95 ? -5.777 -8.434 8.503 1.00 92.81 95 HIS A O 1
ATOM 724 N N . ALA A 1 96 ? -7.757 -7.723 9.261 1.00 93.69 96 ALA A N 1
ATOM 725 C CA . ALA A 1 96 ? -7.677 -8.476 10.503 1.00 93.69 96 ALA A CA 1
ATOM 726 C C . ALA A 1 96 ? -7.804 -9.986 10.252 1.00 93.69 96 ALA A C 1
ATOM 728 O O . ALA A 1 96 ? -8.794 -10.464 9.694 1.00 93.69 96 ALA A O 1
ATOM 729 N N . THR A 1 97 ? -6.829 -10.751 10.743 1.00 93.81 97 THR A N 1
ATOM 730 C CA . THR A 1 97 ? -6.834 -12.219 10.708 1.00 93.81 97 THR A CA 1
ATOM 731 C C . THR A 1 97 ? -6.810 -12.782 12.126 1.00 93.81 97 THR A C 1
ATOM 733 O O . THR A 1 97 ? -6.517 -12.061 13.078 1.00 93.81 97 THR A O 1
ATOM 736 N N . ALA A 1 98 ? -7.121 -14.070 12.287 1.00 93.75 98 ALA A N 1
ATOM 737 C CA . ALA A 1 98 ? -7.058 -14.726 13.597 1.00 93.75 98 ALA A CA 1
ATOM 738 C C . ALA A 1 98 ? -5.630 -14.782 14.174 1.00 93.75 98 ALA A C 1
ATOM 740 O O . ALA A 1 98 ? -5.463 -14.944 15.379 1.00 93.75 98 ALA A O 1
ATOM 741 N N . THR A 1 99 ? -4.606 -14.644 13.325 1.00 95.00 99 THR A N 1
ATOM 742 C CA . THR A 1 99 ? -3.209 -14.571 13.750 1.00 95.00 99 THR A CA 1
ATOM 743 C C . THR A 1 99 ? -2.841 -13.109 14.027 1.00 95.00 99 THR A C 1
ATOM 745 O O . THR A 1 99 ? -2.899 -12.288 13.102 1.00 95.00 99 THR A O 1
ATOM 748 N N . PRO A 1 100 ? -2.431 -12.767 15.262 1.00 96.00 100 PRO A N 1
ATOM 749 C CA . PRO A 1 100 ? -1.944 -11.431 15.574 1.00 96.00 100 PRO A CA 1
ATOM 750 C C . PRO A 1 100 ? -0.773 -11.040 14.676 1.00 96.00 100 PRO A C 1
ATOM 752 O O . PRO A 1 100 ? 0.165 -11.820 14.500 1.00 96.00 100 PRO A O 1
ATOM 755 N N . HIS A 1 101 ? -0.814 -9.831 14.132 1.00 94.56 101 HIS A N 1
ATOM 756 C CA . HIS A 1 101 ? 0.278 -9.282 13.337 1.00 94.56 101 HIS A CA 1
ATOM 757 C C . HIS A 1 101 ? 0.424 -7.783 13.585 1.00 94.56 101 HIS A C 1
ATOM 759 O O . HIS A 1 101 ? -0.544 -7.078 13.877 1.00 94.56 101 HIS A O 1
ATOM 765 N N . GLU A 1 102 ? 1.663 -7.310 13.506 1.00 93.81 102 GLU A N 1
ATOM 766 C CA . GLU A 1 102 ? 2.009 -5.916 13.749 1.00 93.81 102 GLU A CA 1
ATOM 767 C C . GLU A 1 102 ? 1.798 -5.083 12.479 1.00 93.81 102 GLU A C 1
ATOM 769 O O . GLU A 1 102 ? 2.123 -5.504 11.367 1.00 93.81 102 GLU A O 1
ATOM 774 N N . VAL A 1 103 ? 1.264 -3.879 12.652 1.00 92.56 103 VAL A N 1
ATOM 775 C CA . VAL A 1 103 ? 0.937 -2.940 11.584 1.00 92.56 103 VAL A CA 1
ATOM 776 C C . VAL A 1 103 ? 1.585 -1.603 11.884 1.00 92.56 103 VAL A C 1
ATOM 778 O O . VAL A 1 103 ? 1.311 -0.992 12.916 1.00 92.56 103 VAL A O 1
ATOM 781 N N . ARG A 1 104 ? 2.403 -1.107 10.954 1.00 90.25 104 ARG A N 1
ATOM 782 C CA . ARG A 1 104 ? 2.961 0.246 11.028 1.00 90.25 104 ARG A CA 1
ATOM 783 C C . ARG A 1 104 ? 1.936 1.258 10.526 1.00 90.25 104 ARG A C 1
ATOM 785 O O . ARG A 1 104 ? 1.747 1.412 9.319 1.00 90.25 104 ARG A O 1
ATOM 792 N N . LEU A 1 105 ? 1.285 1.962 11.444 1.00 88.69 105 LEU A N 1
ATOM 793 C CA . LEU A 1 105 ? 0.281 2.975 11.114 1.00 88.69 105 LEU A CA 1
ATOM 794 C C . LEU A 1 105 ? 0.901 4.296 10.675 1.00 88.69 105 LEU A C 1
ATOM 796 O O . LEU A 1 105 ? 0.342 4.980 9.820 1.00 88.69 105 LEU A O 1
ATOM 800 N N . ALA A 1 106 ? 2.038 4.661 11.260 1.00 84.19 106 ALA A N 1
ATOM 801 C CA . ALA A 1 106 ? 2.713 5.911 10.958 1.00 84.19 106 ALA A CA 1
ATOM 802 C C . ALA A 1 106 ? 4.222 5.790 11.185 1.00 84.19 106 ALA A C 1
ATOM 804 O O . ALA A 1 106 ? 4.683 4.945 11.949 1.00 84.19 106 ALA A O 1
ATOM 805 N N . TRP A 1 107 ? 4.999 6.649 10.538 1.00 77.31 107 TRP A N 1
ATOM 806 C CA . TRP A 1 107 ? 6.450 6.702 10.694 1.00 77.31 107 TRP A CA 1
ATOM 807 C C . TRP A 1 107 ? 6.961 8.126 10.550 1.00 77.31 107 TRP A C 1
ATOM 809 O O . TRP A 1 107 ? 6.398 8.951 9.832 1.00 77.31 107 TRP A O 1
ATOM 819 N N . SER A 1 108 ? 8.041 8.434 11.244 1.00 69.50 108 SER A N 1
ATOM 820 C CA . SER A 1 108 ? 8.767 9.680 11.041 1.00 69.50 108 SER A CA 1
ATOM 821 C C . SER A 1 108 ? 9.707 9.505 9.843 1.00 69.50 108 SER A C 1
ATOM 823 O O . SER A 1 108 ? 10.482 8.554 9.755 1.00 69.50 108 SER A O 1
ATOM 825 N N . GLY A 1 109 ? 9.613 10.398 8.861 1.00 62.50 109 GLY A N 1
ATOM 826 C CA . GLY A 1 109 ? 10.215 10.212 7.533 1.00 62.50 109 GLY A CA 1
ATOM 827 C C . GLY A 1 109 ? 11.751 10.219 7.449 1.00 62.50 109 GLY A C 1
ATOM 828 O O . GLY A 1 109 ? 12.274 10.453 6.368 1.00 62.50 109 GLY A O 1
ATOM 829 N N . CYS A 1 110 ? 12.495 10.011 8.544 1.00 63.06 110 CYS A N 1
ATOM 830 C CA . CYS A 1 110 ? 13.964 10.018 8.541 1.00 63.06 110 CYS A CA 1
ATOM 831 C C . CYS A 1 110 ? 14.598 8.652 8.204 1.00 63.06 110 CYS A C 1
ATOM 833 O O . CYS A 1 110 ? 15.822 8.539 8.164 1.00 63.06 110 CYS A O 1
ATOM 835 N N . GLY A 1 111 ? 13.793 7.609 7.956 1.00 59.62 111 GLY A N 1
ATOM 836 C CA . GLY A 1 111 ? 14.285 6.288 7.531 1.00 59.62 111 GLY A CA 1
ATOM 837 C C . GLY A 1 111 ? 14.853 5.406 8.644 1.00 59.62 111 GLY A C 1
ATOM 838 O O . GLY A 1 111 ? 15.130 4.238 8.395 1.00 59.62 111 GLY A O 1
ATOM 839 N N . VAL A 1 112 ? 15.016 5.944 9.855 1.00 65.19 112 VAL A N 1
ATOM 840 C CA . VAL A 1 112 ? 15.537 5.235 11.030 1.00 65.19 112 VAL A CA 1
ATOM 841 C C . VAL A 1 112 ? 14.506 5.349 12.147 1.00 65.19 112 VAL A C 1
ATOM 843 O O . VAL A 1 112 ? 14.350 6.407 12.765 1.00 65.19 112 VAL A O 1
ATOM 846 N N . GLU A 1 113 ? 13.769 4.268 12.378 1.00 70.25 113 GLU A N 1
ATOM 847 C CA . GLU A 1 113 ? 12.622 4.259 13.290 1.00 70.25 113 GLU A CA 1
ATOM 848 C C . GLU A 1 113 ? 13.045 4.435 14.748 1.00 70.25 113 GLU A C 1
ATOM 850 O O . GLU A 1 113 ? 12.347 5.091 15.513 1.00 70.25 113 GLU A O 1
ATOM 855 N N . GLU A 1 114 ? 14.228 3.949 15.116 1.00 63.69 114 GLU A N 1
ATOM 856 C CA . GLU A 1 114 ? 14.800 4.099 16.456 1.00 63.69 114 GLU A CA 1
ATOM 857 C C . GLU A 1 114 ? 15.213 5.549 16.745 1.00 63.69 114 GLU A C 1
ATOM 859 O O . GLU A 1 114 ? 15.278 5.965 17.898 1.00 63.69 114 GLU A O 1
ATOM 864 N N . CYS A 1 115 ? 15.496 6.335 15.700 1.00 66.62 115 CYS A N 1
ATOM 865 C CA . CYS A 1 115 ? 15.930 7.722 15.846 1.00 66.62 115 CYS A CA 1
ATOM 866 C C . CYS A 1 115 ? 14.746 8.685 15.921 1.00 66.62 115 CYS A C 1
ATOM 868 O O . CYS A 1 115 ? 14.733 9.587 16.757 1.00 66.62 115 CYS A O 1
ATOM 870 N N . CYS A 1 116 ? 13.771 8.522 15.029 1.00 67.00 116 CYS A N 1
ATOM 871 C CA . CYS A 1 116 ? 12.726 9.523 14.834 1.00 67.00 116 CYS A CA 1
ATOM 872 C C . CYS A 1 116 ? 11.320 8.987 15.162 1.00 67.00 116 CYS A C 1
ATOM 874 O O . CYS A 1 116 ? 10.396 9.791 15.330 1.00 67.00 116 CYS A O 1
ATOM 876 N N . GLY A 1 117 ? 11.165 7.668 15.311 1.00 75.25 117 GLY A N 1
ATOM 877 C CA . GLY A 1 117 ? 9.947 6.989 15.744 1.00 75.25 117 GLY A CA 1
ATOM 878 C C . GLY A 1 117 ? 9.056 6.443 14.642 1.00 75.25 117 GLY A C 1
ATOM 879 O O . GLY A 1 117 ? 9.020 6.947 13.516 1.00 75.25 117 GLY A O 1
ATOM 880 N N . ALA A 1 118 ? 8.267 5.443 15.004 1.00 84.62 118 ALA A N 1
ATOM 881 C CA . ALA A 1 118 ? 7.175 4.909 14.201 1.00 84.62 118 ALA A CA 1
ATOM 882 C C . ALA A 1 118 ? 6.077 4.406 15.132 1.00 84.62 118 ALA A C 1
ATOM 884 O O . ALA A 1 118 ? 6.379 3.951 16.224 1.00 84.62 118 ALA A O 1
ATOM 885 N N . LEU A 1 119 ? 4.814 4.500 14.723 1.00 87.88 119 LEU A N 1
ATOM 886 C CA . LEU A 1 119 ? 3.703 3.978 15.508 1.00 87.88 119 LEU A CA 1
ATOM 887 C C . LEU A 1 119 ? 3.252 2.642 14.935 1.00 87.88 119 LEU A C 1
ATOM 889 O O . LEU A 1 119 ? 2.771 2.568 13.798 1.00 87.88 119 LEU A O 1
ATOM 893 N N . TYR A 1 120 ? 3.371 1.616 15.763 1.00 91.38 120 TYR A N 1
ATOM 894 C CA . TYR A 1 120 ? 2.913 0.269 15.491 1.00 91.38 120 TYR A CA 1
ATOM 895 C C . TYR A 1 120 ? 1.716 -0.096 16.364 1.00 91.38 120 TYR A C 1
ATOM 897 O O . TYR A 1 120 ? 1.577 0.388 17.489 1.00 91.38 120 TYR A O 1
ATOM 905 N N . VAL A 1 121 ? 0.871 -0.981 15.842 1.00 94.62 121 VAL A N 1
ATOM 906 C CA . VAL A 1 121 ? -0.228 -1.620 16.571 1.00 94.62 121 VAL A CA 1
ATOM 907 C C . VAL A 1 121 ? -0.317 -3.088 16.177 1.00 94.62 121 VAL A C 1
ATOM 909 O O . VAL A 1 121 ? -0.067 -3.436 15.027 1.00 94.62 121 VAL A O 1
ATOM 912 N N . THR A 1 122 ? -0.698 -3.958 17.104 1.00 96.31 122 THR A N 1
ATOM 913 C CA . THR A 1 122 ? -1.030 -5.350 16.790 1.00 96.31 122 THR A CA 1
ATOM 914 C C . THR A 1 122 ? -2.510 -5.456 16.450 1.00 96.31 122 THR A C 1
ATOM 916 O O . THR A 1 122 ? -3.360 -5.089 17.264 1.00 96.31 122 THR A O 1
ATOM 919 N N . VAL A 1 123 ? -2.819 -5.985 15.267 1.00 96.81 123 VAL A N 1
ATOM 920 C CA . VAL A 1 123 ? -4.189 -6.217 14.796 1.00 96.81 123 VAL A CA 1
ATOM 921 C C . VAL A 1 123 ? -4.499 -7.707 14.862 1.00 96.81 123 VAL A C 1
ATOM 923 O O . VAL A 1 123 ? -3.742 -8.540 14.366 1.00 96.81 123 VAL A O 1
ATOM 926 N N . THR A 1 124 ? -5.620 -8.053 15.494 1.00 97.50 124 THR A N 1
ATOM 927 C CA . THR A 1 124 ? -6.090 -9.442 15.610 1.00 97.50 124 THR A CA 1
ATOM 928 C C . THR A 1 124 ? -7.602 -9.509 15.455 1.00 97.50 124 THR A C 1
ATOM 930 O O . THR A 1 124 ? -8.327 -8.678 16.001 1.00 97.50 124 THR A O 1
ATOM 933 N N . ARG A 1 125 ? -8.097 -10.521 14.743 1.00 96.88 125 ARG A N 1
ATOM 934 C CA . ARG A 1 125 ? -9.512 -10.895 14.731 1.00 96.88 125 ARG A CA 1
ATOM 935 C C . ARG A 1 125 ? -9.781 -11.894 15.854 1.00 96.88 125 ARG A C 1
ATOM 937 O O . ARG A 1 125 ? -9.260 -13.005 15.837 1.00 96.88 125 ARG A O 1
ATOM 944 N N . ASP A 1 126 ? -10.622 -11.493 16.796 1.00 95.00 126 ASP A N 1
ATOM 945 C CA . ASP A 1 126 ? -11.059 -12.271 17.955 1.00 95.00 126 ASP A CA 1
ATOM 946 C C . ASP A 1 126 ? -12.572 -12.519 17.850 1.00 95.00 126 ASP A C 1
ATOM 948 O O . ASP A 1 126 ? -13.401 -11.718 18.294 1.00 95.00 126 ASP A O 1
ATOM 952 N N . GLY A 1 127 ? -12.937 -13.606 17.163 1.00 93.62 127 GLY A N 1
ATOM 953 C CA . GLY A 1 127 ? -14.328 -13.952 16.869 1.00 93.62 127 GLY A CA 1
ATOM 954 C C . GLY A 1 127 ? -15.054 -12.843 16.100 1.00 93.62 127 GLY A C 1
ATOM 955 O O . GLY A 1 127 ? -14.677 -12.501 14.977 1.00 93.62 127 GLY A O 1
ATOM 956 N N . ASP A 1 128 ? -16.090 -12.281 16.726 1.00 95.19 128 ASP A N 1
ATOM 957 C CA . ASP A 1 128 ? -16.898 -11.180 16.182 1.00 95.19 128 ASP A CA 1
ATOM 958 C C . ASP A 1 128 ? -16.297 -9.790 16.440 1.00 95.19 128 ASP A C 1
ATOM 960 O O . ASP A 1 128 ? -16.951 -8.775 16.183 1.00 95.19 128 ASP A O 1
ATOM 964 N N . HIS A 1 129 ? -15.061 -9.721 16.937 1.00 96.50 129 HIS A N 1
ATOM 965 C CA . HIS A 1 129 ? -14.360 -8.471 17.194 1.00 96.50 129 HIS A CA 1
ATOM 966 C C . HIS A 1 129 ? -13.032 -8.398 16.446 1.00 96.50 129 HIS A C 1
ATOM 968 O O . HIS A 1 129 ? -12.382 -9.403 16.163 1.00 96.50 129 HIS A O 1
ATOM 974 N N . VAL A 1 130 ? -12.612 -7.173 16.154 1.00 97.81 130 VAL A N 1
ATOM 975 C CA . VAL A 1 130 ? -11.237 -6.857 15.768 1.00 97.81 130 VAL A CA 1
ATOM 976 C C . VAL A 1 130 ? -10.628 -6.046 16.896 1.00 97.81 130 VAL A C 1
ATOM 978 O O . VAL A 1 130 ? -11.229 -5.077 17.359 1.00 97.81 130 VAL A O 1
ATOM 981 N N . VAL A 1 131 ? -9.453 -6.464 17.350 1.00 97.44 131 VAL A N 1
ATOM 982 C CA . VAL A 1 131 ? -8.741 -5.865 18.474 1.00 97.44 131 VAL A CA 1
ATOM 983 C C . VAL A 1 131 ? -7.470 -5.210 17.959 1.00 97.44 131 VAL A C 1
ATOM 985 O O . VAL A 1 131 ? -6.694 -5.832 17.229 1.00 97.44 131 VAL A O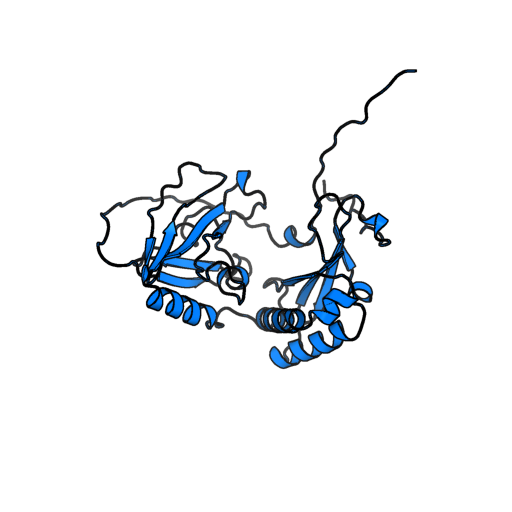 1
ATOM 988 N N . TRP A 1 132 ? -7.282 -3.950 18.335 1.00 97.06 132 TRP A N 1
ATOM 989 C CA . TRP A 1 132 ? -6.045 -3.199 18.156 1.00 97.06 132 TRP A CA 1
ATOM 990 C C . TRP A 1 132 ? -5.417 -2.997 19.534 1.00 97.06 132 TRP A C 1
ATOM 992 O O . TRP A 1 132 ? -5.985 -2.305 20.379 1.00 97.06 132 TRP A O 1
ATOM 1002 N N . ALA A 1 133 ? -4.268 -3.622 19.770 1.00 94.88 133 ALA A N 1
ATOM 1003 C CA . ALA A 1 133 ? -3.582 -3.614 21.061 1.00 94.88 133 ALA A CA 1
ATOM 1004 C C . ALA A 1 133 ? -2.060 -3.616 20.876 1.00 94.88 133 ALA A C 1
ATOM 1006 O O . ALA A 1 133 ? -1.563 -3.643 19.751 1.00 94.88 133 ALA A O 1
ATOM 1007 N N . GLY A 1 134 ? -1.310 -3.612 21.982 1.00 92.12 134 GLY A N 1
ATOM 1008 C CA . GLY A 1 134 ? 0.150 -3.748 21.942 1.00 92.12 134 GLY A CA 1
ATOM 1009 C C . GLY A 1 134 ? 0.822 -2.630 21.148 1.00 92.12 134 GLY A C 1
ATOM 1010 O O . GLY A 1 134 ? 1.684 -2.897 20.314 1.00 92.12 134 GLY A O 1
ATOM 1011 N N . TRP A 1 135 ? 0.364 -1.396 21.354 1.00 92.12 135 TRP A N 1
ATOM 1012 C CA . TRP A 1 135 ? 0.923 -0.217 20.709 1.00 92.12 135 TRP A CA 1
ATOM 1013 C C . TRP A 1 135 ? 2.404 -0.073 21.042 1.00 92.12 135 TRP A C 1
ATOM 1015 O O . TRP A 1 135 ? 2.817 -0.303 22.178 1.00 92.12 135 TRP A O 1
ATOM 1025 N N . ARG A 1 136 ? 3.202 0.312 20.047 1.00 89.56 136 ARG A N 1
ATOM 1026 C CA . ARG A 1 136 ? 4.651 0.439 20.208 1.00 89.56 136 ARG A CA 1
ATOM 1027 C C . ARG A 1 136 ? 5.187 1.601 19.393 1.00 89.56 136 ARG A C 1
ATOM 1029 O O . ARG A 1 136 ? 4.816 1.768 18.232 1.00 89.56 136 ARG A O 1
ATOM 1036 N N . ASP A 1 137 ? 6.109 2.349 19.989 1.00 86.50 137 ASP A N 1
ATOM 1037 C CA . ASP A 1 137 ? 7.010 3.236 19.262 1.00 86.50 137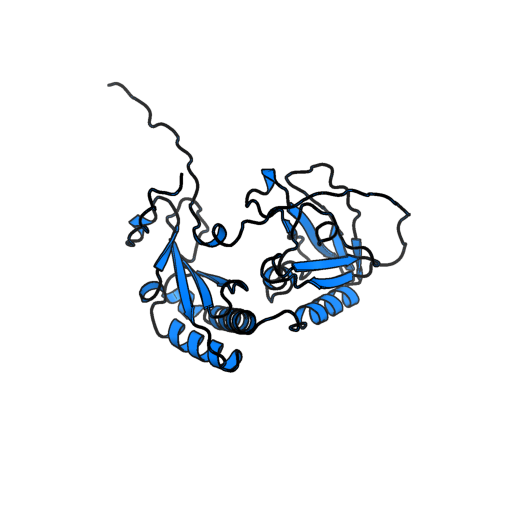 ASP A CA 1
ATOM 1038 C C . ASP A 1 137 ? 8.467 2.931 19.627 1.00 86.50 137 ASP A C 1
ATOM 1040 O O . ASP A 1 137 ? 8.854 3.135 20.775 1.00 86.50 137 ASP A O 1
ATOM 1044 N N . PRO A 1 138 ? 9.305 2.477 18.673 1.00 82.06 138 PRO A N 1
ATOM 1045 C CA . PRO A 1 138 ? 10.720 2.186 18.923 1.00 82.06 138 PRO A CA 1
ATOM 1046 C C . PRO A 1 138 ? 11.522 3.341 19.538 1.00 82.06 138 PRO A C 1
ATOM 1048 O O . PRO A 1 138 ? 12.558 3.110 20.150 1.00 82.06 138 PRO A O 1
ATOM 1051 N N . SER A 1 139 ? 11.078 4.580 19.340 1.00 76.88 139 SER A N 1
ATOM 1052 C CA . SER A 1 139 ? 11.746 5.784 19.845 1.00 76.88 139 SER A CA 1
ATOM 1053 C C . SER A 1 139 ? 11.096 6.376 21.100 1.00 76.88 139 SER A C 1
ATOM 1055 O O . SER A 1 139 ? 11.581 7.379 21.623 1.00 76.88 139 SER A O 1
ATOM 1057 N N . ASN A 1 140 ? 9.959 5.823 21.529 1.00 76.94 140 ASN A N 1
ATOM 1058 C CA . ASN A 1 140 ? 9.216 6.272 22.697 1.00 76.94 140 ASN A CA 1
ATOM 1059 C C . ASN A 1 140 ? 8.574 5.067 23.392 1.00 76.94 140 ASN A C 1
ATOM 1061 O O . ASN A 1 140 ? 7.481 4.630 23.029 1.00 76.94 140 ASN A O 1
ATOM 1065 N N . GLU A 1 141 ? 9.257 4.561 24.415 1.00 76.06 141 GLU A N 1
ATOM 1066 C CA . GLU A 1 141 ? 8.798 3.421 25.214 1.00 76.06 141 GLU A CA 1
ATOM 1067 C C . GLU A 1 141 ? 7.534 3.741 26.036 1.00 76.06 141 GLU A C 1
ATOM 1069 O O . GLU A 1 141 ? 6.821 2.822 26.429 1.00 76.06 141 GLU A O 1
ATOM 1074 N N . ASP A 1 142 ? 7.205 5.026 26.220 1.00 75.44 142 ASP A N 1
ATOM 1075 C CA . ASP A 1 142 ? 6.046 5.496 26.989 1.00 75.44 142 ASP A CA 1
ATOM 1076 C C . ASP A 1 142 ? 4.765 5.645 26.138 1.00 75.44 142 ASP A C 1
ATOM 1078 O O . ASP A 1 142 ? 3.826 6.346 26.528 1.00 75.44 142 ASP A O 1
ATOM 1082 N N . VAL A 1 143 ? 4.696 5.035 24.946 1.00 80.88 143 VAL A N 1
ATOM 1083 C CA . VAL A 1 143 ? 3.439 4.977 24.178 1.00 80.88 143 VAL A CA 1
ATOM 1084 C C . VAL A 1 143 ? 2.419 4.125 24.934 1.00 80.88 143 VAL A C 1
ATOM 1086 O O . VAL A 1 143 ? 2.431 2.900 24.873 1.00 80.88 143 VAL A O 1
ATOM 1089 N N . ASP A 1 144 ? 1.505 4.807 25.619 1.00 79.38 144 ASP A N 1
ATOM 1090 C CA . ASP A 1 144 ? 0.388 4.204 26.341 1.00 79.38 144 ASP A CA 1
ATOM 1091 C C . ASP A 1 144 ? -0.934 4.572 25.655 1.00 79.38 144 ASP A C 1
ATOM 1093 O O . ASP A 1 144 ? -1.570 5.593 25.934 1.00 79.38 144 ASP A O 1
ATOM 1097 N N . LEU A 1 145 ? -1.310 3.759 24.666 1.00 85.50 145 LEU A N 1
ATOM 1098 C CA . LEU A 1 145 ? -2.596 3.851 23.983 1.00 85.50 145 LEU A CA 1
ATOM 1099 C C . LEU A 1 145 ? -3.488 2.681 24.411 1.00 85.50 145 LEU A C 1
ATOM 1101 O O . LEU A 1 145 ? -3.006 1.552 24.532 1.00 85.50 145 LEU A O 1
ATOM 1105 N N . PRO A 1 146 ? -4.796 2.921 24.615 1.00 89.25 146 PRO A N 1
ATOM 1106 C CA . PRO A 1 146 ? -5.698 1.874 25.066 1.00 89.25 146 PRO A CA 1
ATOM 1107 C C . PRO A 1 146 ? -5.866 0.789 24.001 1.00 89.25 146 PRO A C 1
ATOM 1109 O O . PRO A 1 146 ? -5.758 1.042 22.797 1.00 89.25 146 PRO A O 1
ATOM 1112 N N . GLU A 1 147 ? -6.201 -0.418 24.453 1.00 94.00 147 GLU A N 1
ATOM 1113 C CA . GLU A 1 147 ? -6.778 -1.427 23.570 1.00 94.00 147 GLU A CA 1
ATOM 1114 C C . GLU A 1 147 ? -8.090 -0.896 22.982 1.00 94.00 147 GLU A C 1
ATOM 1116 O O . GLU A 1 147 ? -8.930 -0.356 23.706 1.00 94.00 147 GLU A O 1
ATOM 1121 N N . LEU A 1 148 ? -8.257 -1.065 21.672 1.00 95.19 148 LEU A N 1
ATOM 1122 C CA . LEU A 1 148 ? -9.470 -0.707 20.948 1.00 95.19 148 LEU A CA 1
ATOM 1123 C C . LEU A 1 148 ? -10.133 -1.981 20.429 1.00 95.19 148 LEU A C 1
ATOM 1125 O O . LEU A 1 148 ? -9.461 -2.856 19.874 1.00 95.19 148 LEU A O 1
ATOM 1129 N N . ARG A 1 149 ? -11.452 -2.089 20.594 1.00 96.69 149 ARG A N 1
ATOM 1130 C CA . ARG A 1 149 ? -12.242 -3.262 20.202 1.00 96.69 149 ARG A CA 1
ATOM 1131 C C . ARG A 1 149 ? -13.389 -2.850 19.296 1.00 96.69 149 ARG A C 1
ATOM 1133 O O . ARG A 1 149 ? -14.367 -2.258 19.738 1.00 96.69 149 ARG A O 1
ATOM 1140 N N . PHE A 1 150 ? -13.307 -3.241 18.034 1.00 97.19 150 PHE A N 1
ATOM 1141 C CA . PHE A 1 150 ? -14.321 -2.985 17.015 1.00 97.19 150 PHE A CA 1
ATOM 1142 C C . PHE A 1 150 ? -15.193 -4.224 16.828 1.00 97.19 150 PHE A C 1
ATOM 1144 O O . PHE A 1 150 ? -14.704 -5.345 16.966 1.00 97.19 150 PHE A O 1
ATOM 1151 N N . THR A 1 151 ? -16.458 -4.059 16.437 1.00 97.50 151 THR A N 1
ATOM 1152 C CA . THR A 1 151 ? -17.196 -5.208 15.878 1.00 97.50 151 THR A CA 1
ATOM 1153 C C . THR A 1 151 ? -16.617 -5.561 14.512 1.00 97.50 151 THR A C 1
ATOM 1155 O O . THR A 1 151 ? -16.334 -4.671 13.705 1.00 97.50 151 THR A O 1
ATOM 1158 N N . ALA A 1 152 ? -16.462 -6.851 14.225 1.00 96.56 152 ALA A N 1
ATOM 1159 C CA . ALA A 1 152 ? -15.843 -7.303 12.987 1.00 96.56 152 ALA A CA 1
ATOM 1160 C C . ALA A 1 152 ? -16.634 -6.851 11.752 1.00 96.56 152 ALA A C 1
ATOM 1162 O O . ALA A 1 152 ? -16.045 -6.375 10.791 1.00 96.56 152 ALA A O 1
ATOM 1163 N N . GLY A 1 153 ? -17.971 -6.880 11.808 1.00 96.62 153 GLY A N 1
ATOM 1164 C CA . GLY A 1 153 ? -18.810 -6.414 10.699 1.00 96.62 153 GLY A CA 1
ATOM 1165 C C . GLY A 1 153 ? -18.624 -4.927 10.366 1.00 96.62 153 GLY A C 1
ATOM 1166 O O . GLY A 1 153 ? -18.541 -4.565 9.195 1.00 96.62 153 GLY A O 1
ATOM 1167 N N . GLN A 1 154 ? -18.519 -4.058 11.377 1.00 96.62 154 GLN A N 1
ATOM 1168 C CA . GLN A 1 154 ? -18.273 -2.627 11.160 1.00 96.62 154 GLN A CA 1
ATOM 1169 C C . GLN A 1 154 ? -16.833 -2.361 10.705 1.00 96.62 154 GLN A C 1
ATOM 1171 O O . GLN A 1 154 ? -16.613 -1.479 9.877 1.00 96.62 154 GLN A O 1
ATOM 1176 N N . TYR A 1 155 ? -15.864 -3.117 11.224 1.00 97.06 155 TYR A N 1
ATOM 1177 C CA . TYR A 1 155 ? -14.470 -3.029 10.797 1.00 97.06 155 TYR A CA 1
ATOM 1178 C C . TYR A 1 155 ? -14.311 -3.424 9.323 1.00 97.06 155 TYR A C 1
ATOM 1180 O O . TYR A 1 155 ? -13.780 -2.646 8.533 1.00 97.06 155 TYR A O 1
ATOM 1188 N N . ASP A 1 156 ? -14.849 -4.582 8.933 1.00 95.75 156 ASP A N 1
ATOM 1189 C CA . ASP A 1 156 ? -14.776 -5.111 7.568 1.00 95.75 156 ASP A CA 1
ATOM 1190 C C . ASP A 1 156 ? -15.490 -4.177 6.572 1.00 95.75 156 ASP A C 1
ATOM 1192 O O . ASP A 1 156 ? -14.974 -3.899 5.488 1.00 95.75 156 ASP A O 1
ATOM 1196 N N . ALA A 1 157 ? -16.648 -3.623 6.953 1.00 95.94 157 ALA A N 1
ATOM 1197 C CA . ALA A 1 157 ? -17.368 -2.650 6.130 1.00 95.94 157 ALA A CA 1
ATOM 1198 C C . ALA A 1 157 ? -16.572 -1.351 5.923 1.00 95.94 157 ALA A C 1
ATOM 1200 O O . ALA A 1 157 ? -16.571 -0.789 4.826 1.00 95.94 157 ALA A O 1
ATOM 1201 N N . GLU A 1 158 ? -15.883 -0.869 6.958 1.00 96.94 158 GLU A N 1
ATOM 1202 C CA . GLU A 1 158 ? -15.042 0.320 6.853 1.00 96.94 158 GLU A CA 1
ATOM 1203 C C . GLU A 1 158 ? -13.777 0.056 6.026 1.00 96.94 158 GLU A C 1
ATOM 1205 O O . GLU A 1 158 ? -13.414 0.895 5.199 1.00 96.94 158 GLU A O 1
ATOM 1210 N N . MET A 1 159 ? -13.153 -1.114 6.189 1.00 94.75 159 MET A N 1
ATOM 1211 C CA . MET A 1 159 ? -12.024 -1.560 5.369 1.00 94.75 159 MET A CA 1
ATOM 1212 C C . MET A 1 159 ? -12.400 -1.637 3.892 1.00 94.75 159 MET A C 1
ATOM 1214 O O . MET A 1 159 ? -11.659 -1.129 3.053 1.00 94.75 159 MET A O 1
ATOM 1218 N N . LEU A 1 160 ? -13.570 -2.197 3.571 1.00 93.62 160 LEU A N 1
ATOM 1219 C CA . LEU A 1 160 ? -14.080 -2.234 2.202 1.00 93.62 160 LEU A CA 1
ATOM 1220 C C . LEU A 1 160 ? -14.325 -0.819 1.670 1.00 93.62 160 LEU A C 1
ATOM 1222 O O . LEU A 1 160 ? -13.789 -0.450 0.631 1.00 93.62 160 LEU A O 1
ATOM 1226 N N . ARG A 1 161 ? -15.067 0.011 2.410 1.00 95.12 161 ARG A N 1
ATOM 1227 C CA . ARG A 1 161 ? -15.403 1.378 1.989 1.00 95.12 161 ARG A CA 1
ATOM 1228 C C . ARG A 1 161 ? -14.160 2.239 1.754 1.00 95.12 161 ARG A C 1
ATOM 1230 O O . ARG A 1 161 ? -14.088 2.961 0.762 1.00 95.12 161 ARG A O 1
ATOM 1237 N N . ALA A 1 162 ? -13.202 2.221 2.679 1.00 93.69 162 ALA A N 1
ATOM 1238 C CA . ALA A 1 162 ? -11.952 2.965 2.538 1.00 93.69 162 ALA A CA 1
ATOM 1239 C C . ALA A 1 162 ? -11.063 2.352 1.448 1.00 93.69 162 ALA A C 1
ATOM 1241 O O . ALA A 1 162 ? -10.430 3.074 0.679 1.00 93.69 162 ALA A O 1
ATOM 1242 N N . GLY A 1 163 ? -11.066 1.023 1.349 1.00 90.25 163 GLY A N 1
ATOM 1243 C CA . GLY A 1 163 ? -10.392 0.263 0.311 1.00 90.25 163 GLY A CA 1
ATOM 1244 C C . GLY A 1 163 ? -10.944 0.527 -1.085 1.00 90.25 163 GLY A C 1
ATOM 1245 O O . GLY A 1 163 ? -10.171 0.426 -2.024 1.00 90.25 163 GLY A O 1
ATOM 1246 N N . GLU A 1 164 ? -12.210 0.909 -1.248 1.00 90.69 164 GLU A N 1
ATOM 1247 C CA . GLU A 1 164 ? -12.837 1.277 -2.527 1.00 90.69 164 GLU A CA 1
ATOM 1248 C C . GLU A 1 164 ? -12.713 2.769 -2.864 1.00 90.69 164 GLU A C 1
ATOM 1250 O O . GLU A 1 164 ? -12.893 3.156 -4.019 1.00 90.69 164 GLU A O 1
ATOM 1255 N N . ASP A 1 165 ? -12.365 3.619 -1.895 1.00 90.94 165 ASP A N 1
ATOM 1256 C CA . ASP A 1 165 ? -12.141 5.037 -2.150 1.00 90.94 165 ASP A CA 1
ATOM 1257 C C . ASP A 1 165 ? -10.908 5.220 -3.050 1.00 90.94 165 ASP A C 1
ATOM 1259 O O . ASP A 1 165 ? -9.783 4.802 -2.739 1.00 90.94 165 ASP A O 1
ATOM 1263 N N . ARG A 1 166 ? -11.143 5.834 -4.211 1.00 88.25 166 ARG A N 1
ATOM 1264 C CA . ARG A 1 166 ? -10.131 6.182 -5.218 1.00 88.25 166 ARG A CA 1
ATOM 1265 C C . ARG A 1 166 ? -10.071 7.679 -5.495 1.00 88.25 166 ARG A C 1
ATOM 1267 O O . ARG A 1 166 ? -9.315 8.099 -6.363 1.00 88.25 166 ARG A O 1
ATOM 1274 N N . SER A 1 167 ? -10.820 8.501 -4.759 1.00 87.94 167 SER A N 1
ATOM 1275 C CA . SER A 1 167 ? -10.876 9.956 -4.976 1.00 87.94 167 SER A CA 1
ATOM 1276 C C . SER A 1 167 ? -9.532 10.666 -4.736 1.00 87.94 167 SER A C 1
ATOM 1278 O O . SER A 1 167 ? -9.280 11.753 -5.258 1.00 87.94 167 SER A O 1
ATOM 1280 N N . TRP A 1 168 ? -8.641 10.032 -3.973 1.00 87.38 168 TRP A N 1
ATOM 1281 C CA . TRP A 1 168 ? -7.287 10.500 -3.686 1.00 87.38 168 TRP A CA 1
ATOM 1282 C C . TRP A 1 168 ? -6.268 10.144 -4.782 1.00 87.38 168 TRP A C 1
ATOM 1284 O O . TRP A 1 168 ? -5.175 10.720 -4.806 1.00 87.38 168 TRP A O 1
ATOM 1294 N N . GLU A 1 169 ? -6.590 9.193 -5.661 1.00 89.56 169 GLU A N 1
ATOM 1295 C CA . GLU A 1 169 ? -5.661 8.646 -6.648 1.00 89.56 169 GLU A CA 1
ATOM 1296 C C . GLU A 1 169 ? -5.521 9.601 -7.850 1.00 89.56 169 GLU A C 1
ATOM 1298 O O . GLU A 1 169 ? -6.466 10.263 -8.276 1.00 89.56 169 GLU A O 1
ATOM 1303 N N . TRP A 1 170 ? -4.307 9.714 -8.386 1.00 90.62 170 TRP A N 1
ATOM 1304 C CA . TRP A 1 170 ? -4.011 10.442 -9.626 1.00 90.62 170 TRP A CA 1
ATOM 1305 C C . TRP A 1 170 ? -3.665 9.435 -10.735 1.00 90.62 170 TRP A C 1
ATOM 1307 O O . TRP A 1 170 ? -3.398 8.277 -10.411 1.00 90.62 170 TRP A O 1
ATOM 1317 N N . PRO A 1 171 ? -3.635 9.829 -12.026 1.00 92.19 171 PRO A N 1
ATOM 1318 C CA . PRO A 1 171 ? -3.513 8.882 -13.140 1.00 92.19 171 PRO A CA 1
ATOM 1319 C C . PRO A 1 171 ? -2.344 7.893 -13.020 1.00 92.19 171 PRO A C 1
ATOM 1321 O O . PRO A 1 171 ? -2.571 6.687 -13.065 1.00 92.19 171 PRO A O 1
ATOM 1324 N N . ALA A 1 172 ? -1.120 8.371 -12.767 1.00 93.25 172 ALA A N 1
ATOM 1325 C CA . ALA A 1 172 ? 0.039 7.495 -12.566 1.00 93.25 172 ALA A CA 1
ATOM 1326 C C . ALA A 1 172 ? -0.105 6.580 -11.339 1.00 93.25 172 ALA A C 1
ATOM 1328 O O . ALA A 1 172 ? 0.308 5.424 -11.383 1.00 93.25 172 ALA A O 1
ATOM 1329 N N . GLY A 1 173 ? -0.759 7.052 -10.271 1.00 92.25 173 GLY A N 1
ATOM 1330 C CA . GLY A 1 173 ? -1.174 6.196 -9.161 1.00 92.25 173 GLY A CA 1
ATOM 1331 C C . GLY A 1 173 ? -2.064 5.053 -9.657 1.00 92.25 173 GLY A C 1
ATOM 1332 O O . GLY A 1 173 ? -1.719 3.885 -9.491 1.00 92.25 173 GLY A O 1
ATOM 1333 N N . ALA A 1 174 ? -3.152 5.362 -10.359 1.00 93.62 174 ALA A N 1
ATOM 1334 C CA . ALA A 1 174 ? -4.070 4.339 -10.854 1.00 93.62 174 ALA A CA 1
ATOM 1335 C C . ALA A 1 174 ? -3.364 3.302 -11.743 1.00 93.62 174 ALA A C 1
ATOM 1337 O O . ALA A 1 174 ? -3.545 2.103 -11.521 1.00 93.62 174 ALA A O 1
ATOM 1338 N N . VAL A 1 175 ? -2.500 3.743 -12.667 1.00 96.62 175 VAL A N 1
ATOM 1339 C CA . VAL A 1 175 ? -1.697 2.835 -13.506 1.00 96.62 175 VAL A CA 1
ATOM 1340 C C . VAL A 1 175 ? -0.788 1.962 -12.647 1.00 96.62 175 VAL A C 1
ATOM 1342 O O . VAL A 1 175 ? -0.820 0.745 -12.790 1.00 96.62 175 VAL A O 1
ATOM 1345 N N . ALA A 1 176 ? -0.029 2.545 -11.713 1.00 94.44 176 ALA A N 1
ATOM 1346 C CA . ALA A 1 176 ? 0.866 1.785 -10.845 1.00 94.44 176 ALA A CA 1
ATOM 1347 C C . ALA A 1 176 ? 0.124 0.696 -10.059 1.00 94.44 176 ALA A C 1
ATOM 1349 O O . ALA A 1 176 ? 0.613 -0.418 -9.933 1.00 94.44 176 ALA A O 1
ATOM 1350 N N . ARG A 1 177 ? -1.067 0.999 -9.524 1.00 92.12 177 ARG A N 1
ATOM 1351 C CA . ARG A 1 177 ? -1.858 0.030 -8.743 1.00 92.12 177 ARG A CA 1
ATOM 1352 C C . ARG A 1 177 ? -2.354 -1.117 -9.616 1.00 92.12 177 ARG A C 1
ATOM 1354 O O . ARG A 1 177 ? -2.286 -2.270 -9.203 1.00 92.12 177 ARG A O 1
ATOM 1361 N N . LEU A 1 178 ? -2.896 -0.789 -10.788 1.00 94.88 178 LEU A N 1
ATOM 1362 C CA . LEU A 1 178 ? -3.431 -1.779 -11.719 1.00 94.88 178 LEU A CA 1
ATOM 1363 C C . LEU A 1 178 ? -2.314 -2.659 -12.281 1.00 94.88 178 LEU A C 1
ATOM 1365 O O . LEU A 1 178 ? -2.462 -3.876 -12.293 1.00 94.88 178 LEU A O 1
ATOM 1369 N N . LEU A 1 179 ? -1.181 -2.059 -12.650 1.00 96.06 179 LEU A N 1
ATOM 1370 C CA . LEU A 1 179 ? -0.009 -2.784 -13.124 1.00 96.06 179 LEU A CA 1
ATOM 1371 C C . LEU A 1 179 ? 0.561 -3.700 -12.038 1.00 96.06 179 LEU A C 1
ATOM 1373 O O . LEU A 1 179 ? 0.849 -4.854 -12.322 1.00 96.06 179 LEU A O 1
ATOM 1377 N N . GLU A 1 180 ? 0.689 -3.230 -10.793 1.00 93.81 180 GLU A N 1
ATOM 1378 C CA . GLU A 1 180 ? 1.156 -4.078 -9.690 1.00 93.81 180 GLU A CA 1
ATOM 1379 C C . GLU A 1 180 ? 0.241 -5.290 -9.484 1.00 93.81 180 GLU A C 1
ATOM 1381 O O . GLU A 1 180 ? 0.723 -6.418 -9.403 1.00 93.81 180 GLU A O 1
ATOM 1386 N N . ALA A 1 181 ? -1.078 -5.073 -9.456 1.00 92.06 181 ALA A N 1
ATOM 1387 C CA . ALA A 1 181 ? -2.051 -6.156 -9.344 1.00 92.06 181 ALA A CA 1
ATOM 1388 C C . ALA A 1 181 ? -1.965 -7.134 -10.529 1.00 92.06 181 ALA A C 1
ATOM 1390 O O . ALA A 1 181 ? -2.035 -8.344 -10.324 1.00 92.06 181 ALA A O 1
ATOM 1391 N N . GLY A 1 182 ? -1.773 -6.626 -11.749 1.00 94.50 182 GLY A N 1
ATOM 1392 C CA . GLY A 1 182 ? -1.537 -7.431 -12.946 1.00 94.50 182 GLY A CA 1
ATOM 1393 C C . GLY A 1 182 ? -0.299 -8.315 -12.808 1.00 94.50 182 GLY A C 1
ATOM 1394 O O . GLY A 1 182 ? -0.399 -9.542 -12.807 1.00 94.50 182 GLY A O 1
ATOM 1395 N N . LEU A 1 183 ? 0.856 -7.699 -12.549 1.00 94.19 183 LEU A N 1
ATOM 1396 C CA . LEU A 1 183 ? 2.138 -8.391 -12.402 1.00 94.19 183 LEU A CA 1
ATOM 1397 C C . LEU A 1 183 ? 2.136 -9.427 -11.266 1.00 94.19 183 LEU A C 1
ATOM 1399 O O . LEU A 1 183 ? 2.715 -10.499 -11.436 1.00 94.19 183 LEU A O 1
ATOM 1403 N N . ARG A 1 184 ? 1.456 -9.166 -10.137 1.00 91.44 184 ARG A N 1
ATOM 1404 C CA . ARG A 1 184 ? 1.316 -10.149 -9.040 1.00 91.44 184 ARG A CA 1
ATOM 1405 C C . ARG A 1 184 ? 0.567 -11.418 -9.462 1.00 91.44 184 ARG A C 1
ATOM 1407 O O . ARG A 1 184 ? 0.830 -12.474 -8.895 1.00 91.44 184 ARG A O 1
ATOM 1414 N N . ARG A 1 185 ? -0.323 -11.355 -10.462 1.00 92.88 185 ARG A N 1
ATOM 1415 C CA . ARG A 1 185 ? -1.000 -12.548 -11.017 1.00 92.88 185 ARG A CA 1
ATOM 1416 C C . ARG A 1 185 ? -0.083 -13.390 -11.906 1.00 92.88 185 ARG A C 1
ATOM 1418 O O . ARG A 1 185 ? -0.374 -14.559 -12.139 1.00 92.88 185 ARG A O 1
ATOM 1425 N N . HIS A 1 186 ? 1.022 -12.825 -12.384 1.00 91.94 186 HIS A N 1
ATOM 1426 C CA . HIS A 1 186 ? 1.990 -13.498 -13.245 1.00 91.94 186 HIS A CA 1
ATOM 1427 C C . HIS A 1 186 ? 3.124 -14.150 -12.439 1.00 91.94 186 HIS A C 1
ATOM 1429 O O . HIS A 1 186 ? 4.309 -13.915 -12.688 1.00 91.94 186 HIS A O 1
ATOM 1435 N N . GLU A 1 187 ? 2.768 -15.012 -11.482 1.00 87.81 187 GLU A N 1
ATOM 1436 C CA . GLU A 1 187 ? 3.750 -15.713 -10.649 1.00 87.81 187 GLU A CA 1
ATOM 1437 C C . GLU A 1 187 ? 4.722 -16.561 -11.482 1.00 87.81 187 GLU A C 1
ATOM 1439 O O . GLU A 1 187 ? 5.928 -16.492 -11.254 1.00 87.81 187 GLU A O 1
ATOM 1444 N N . ASP A 1 188 ? 4.234 -17.268 -12.504 1.00 92.75 188 ASP A N 1
ATOM 1445 C CA . ASP A 1 188 ? 5.069 -18.088 -13.393 1.00 92.75 188 ASP A CA 1
ATOM 1446 C C . ASP A 1 188 ? 6.166 -17.279 -14.098 1.00 92.75 188 ASP A C 1
ATOM 1448 O O . ASP A 1 188 ? 7.263 -17.781 -14.343 1.00 92.75 188 ASP A O 1
ATOM 1452 N N . TRP A 1 189 ? 5.882 -16.020 -14.442 1.00 94.00 189 TRP A N 1
ATOM 1453 C CA . TRP A 1 189 ? 6.852 -15.122 -15.066 1.00 94.00 189 TRP A CA 1
ATOM 1454 C C . TRP A 1 189 ? 7.914 -14.676 -14.058 1.00 94.00 189 TRP A C 1
ATOM 1456 O O . TRP A 1 189 ? 9.105 -14.759 -14.353 1.00 94.00 189 TRP A O 1
ATOM 1466 N N . LEU A 1 190 ? 7.497 -14.287 -12.850 1.00 91.69 190 LEU A N 1
ATOM 1467 C CA . LEU A 1 190 ? 8.408 -13.941 -11.758 1.00 91.69 190 LEU A CA 1
ATOM 1468 C C . LEU A 1 190 ? 9.310 -15.127 -11.373 1.00 91.69 190 LEU A C 1
ATOM 1470 O O . LEU A 1 190 ? 10.515 -14.956 -11.218 1.00 91.69 190 LEU A O 1
ATOM 1474 N N . VAL A 1 191 ? 8.750 -16.337 -11.282 1.00 92.75 191 VAL A N 1
ATOM 1475 C CA . VAL A 1 191 ? 9.500 -17.572 -10.993 1.00 92.75 191 VAL A CA 1
ATOM 1476 C C . VAL A 1 191 ? 10.470 -17.905 -12.123 1.00 92.75 191 VAL A C 1
ATOM 1478 O O . VAL A 1 191 ? 11.632 -18.203 -11.858 1.00 92.75 191 VAL A O 1
ATOM 1481 N N . ARG A 1 192 ? 10.032 -17.818 -13.386 1.00 94.62 192 ARG A N 1
ATOM 1482 C CA . ARG A 1 192 ? 10.880 -18.101 -14.557 1.00 94.62 192 ARG A CA 1
ATOM 1483 C C . ARG A 1 192 ? 12.160 -17.270 -14.568 1.00 94.62 192 ARG A C 1
ATOM 1485 O O . ARG A 1 192 ? 13.199 -17.777 -14.980 1.00 94.62 192 ARG A O 1
ATOM 1492 N N . TRP A 1 193 ? 12.070 -16.011 -14.152 1.00 93.69 193 TRP A N 1
ATOM 1493 C CA . TRP A 1 193 ? 13.196 -15.077 -14.150 1.00 93.69 193 TRP A CA 1
ATOM 1494 C C . TRP A 1 193 ? 13.864 -14.923 -12.781 1.00 93.69 193 TRP A C 1
ATOM 1496 O O . TRP A 1 193 ? 14.730 -14.062 -12.630 1.00 93.69 193 TRP A O 1
ATOM 1506 N N . ASP A 1 194 ? 13.477 -15.747 -11.802 1.00 93.19 194 ASP A N 1
ATOM 1507 C CA . ASP A 1 194 ? 13.959 -15.689 -10.420 1.00 93.19 194 ASP A CA 1
ATOM 1508 C C . ASP A 1 194 ? 13.891 -14.266 -9.832 1.00 93.19 194 ASP A C 1
ATOM 1510 O O . ASP A 1 194 ? 14.844 -13.740 -9.259 1.00 93.19 194 ASP A O 1
ATOM 1514 N N . CYS A 1 195 ? 12.755 -13.602 -10.042 1.00 93.12 195 CYS A N 1
ATOM 1515 C CA . CYS A 1 195 ? 12.492 -12.252 -9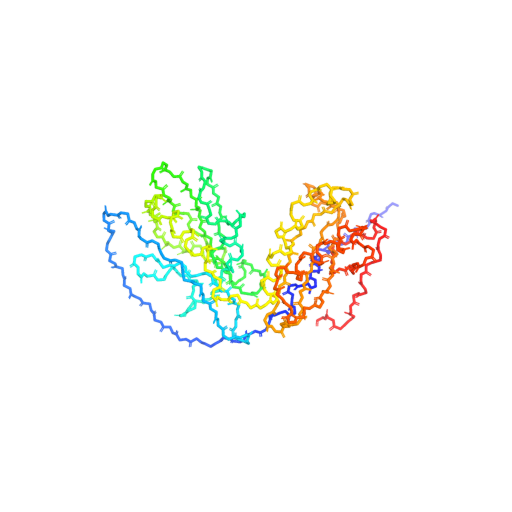.562 1.00 93.12 195 CYS A CA 1
ATOM 1516 C C . CYS A 1 195 ? 11.315 -12.233 -8.576 1.00 93.12 195 CYS A C 1
ATOM 1518 O O . CYS A 1 195 ? 10.350 -12.987 -8.719 1.00 93.12 195 CYS A O 1
ATOM 1520 N N . ALA A 1 196 ? 11.355 -11.327 -7.601 1.00 91.81 196 ALA A N 1
ATOM 1521 C CA . ALA A 1 196 ? 10.200 -10.939 -6.793 1.00 91.81 196 ALA A CA 1
ATOM 1522 C C . ALA A 1 196 ? 9.763 -9.520 -7.170 1.00 91.81 196 ALA A C 1
ATOM 1524 O O . ALA A 1 196 ? 10.607 -8.654 -7.388 1.00 91.81 196 ALA A O 1
ATOM 1525 N N . LEU A 1 197 ? 8.457 -9.260 -7.220 1.00 92.00 197 LEU A N 1
ATOM 1526 C CA . LEU A 1 197 ? 7.950 -7.895 -7.346 1.00 92.00 197 LEU A CA 1
ATOM 1527 C C . LEU A 1 197 ? 7.971 -7.219 -5.976 1.00 92.00 197 LEU A C 1
ATOM 1529 O O . LEU A 1 197 ? 7.240 -7.627 -5.076 1.00 92.00 197 LEU A O 1
ATOM 1533 N N . GLU A 1 198 ? 8.789 -6.180 -5.834 1.00 88.00 198 GLU A N 1
ATOM 1534 C CA . GLU A 1 198 ? 8.815 -5.361 -4.621 1.00 88.00 198 GLU A CA 1
ATOM 1535 C C . GLU A 1 198 ? 7.661 -4.354 -4.625 1.00 88.00 198 GLU A C 1
ATOM 1537 O O . GLU A 1 198 ? 6.985 -4.179 -3.612 1.00 88.00 198 GLU A O 1
ATOM 1542 N N . GLY A 1 199 ? 7.376 -3.750 -5.781 1.00 90.00 199 GLY A N 1
ATOM 1543 C CA . GLY A 1 199 ? 6.191 -2.917 -5.959 1.00 90.00 199 GLY A CA 1
ATOM 1544 C C . GLY A 1 199 ? 6.213 -2.078 -7.230 1.00 90.00 199 GLY A C 1
ATOM 1545 O O . GLY A 1 199 ? 7.187 -2.074 -7.989 1.00 90.00 199 GLY A O 1
ATOM 1546 N N . VAL A 1 200 ? 5.122 -1.338 -7.443 1.00 92.69 200 VAL A N 1
ATOM 1547 C CA . VAL A 1 200 ? 5.040 -0.308 -8.483 1.00 92.69 200 VAL A CA 1
ATOM 1548 C C . VAL A 1 200 ? 4.708 1.035 -7.840 1.00 92.69 200 VAL A C 1
ATOM 1550 O O . VAL A 1 200 ? 3.645 1.232 -7.245 1.00 92.69 200 VAL A O 1
ATOM 1553 N N . LEU A 1 201 ? 5.644 1.971 -7.950 1.00 89.31 201 LEU A N 1
ATOM 1554 C CA . LEU A 1 201 ? 5.629 3.250 -7.255 1.00 89.31 201 LEU A CA 1
ATOM 1555 C C . LEU A 1 201 ? 5.239 4.372 -8.216 1.00 89.31 201 LEU A C 1
ATOM 1557 O O . LEU A 1 201 ? 5.701 4.430 -9.352 1.00 89.31 201 LEU A O 1
ATOM 1561 N N . ALA A 1 202 ? 4.417 5.297 -7.731 1.00 90.31 202 ALA A N 1
ATOM 1562 C CA . ALA A 1 202 ? 4.090 6.535 -8.423 1.00 90.31 202 ALA A CA 1
ATOM 1563 C C . ALA A 1 202 ? 4.374 7.707 -7.485 1.00 90.31 202 ALA A C 1
ATOM 1565 O O . ALA A 1 202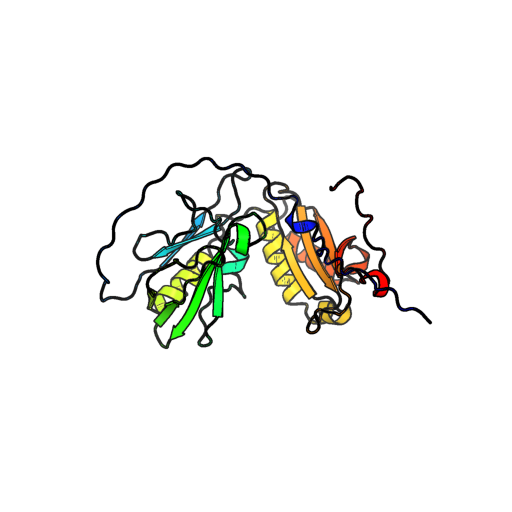 ? 3.926 7.710 -6.334 1.00 90.31 202 ALA A O 1
ATOM 1566 N N . SER A 1 203 ? 5.082 8.718 -7.984 1.00 84.75 203 SER A N 1
ATOM 1567 C CA . SER A 1 203 ? 5.322 9.961 -7.257 1.00 84.75 203 SER A CA 1
ATOM 1568 C C . SER A 1 203 ? 4.352 11.038 -7.729 1.00 84.75 203 SER A C 1
ATOM 1570 O O . SER A 1 203 ? 4.045 11.152 -8.912 1.00 84.75 203 SER A O 1
ATOM 1572 N N . ARG A 1 204 ? 3.877 11.879 -6.808 1.00 85.00 204 ARG A N 1
ATOM 1573 C CA . ARG A 1 204 ? 3.103 13.077 -7.178 1.00 85.00 204 ARG A CA 1
ATOM 1574 C C . ARG A 1 204 ? 3.989 14.223 -7.660 1.00 85.00 204 ARG A C 1
ATOM 1576 O O . ARG A 1 204 ? 3.468 15.159 -8.256 1.00 85.00 204 ARG A O 1
ATOM 1583 N N . LYS A 1 205 ? 5.299 14.144 -7.397 1.00 84.75 205 LYS A N 1
ATOM 1584 C CA . LYS A 1 205 ? 6.312 15.079 -7.907 1.00 84.75 205 LYS A CA 1
ATOM 1585 C C . LYS A 1 205 ? 6.696 14.765 -9.358 1.00 84.75 205 LYS A C 1
ATOM 1587 O O . LYS A 1 205 ? 7.102 15.667 -10.075 1.00 84.75 205 LYS A O 1
ATOM 1592 N N . GLU A 1 206 ? 6.498 13.517 -9.784 1.00 87.81 206 GLU A N 1
ATOM 1593 C CA . GLU A 1 206 ? 6.752 13.026 -11.146 1.00 87.81 206 GLU A CA 1
ATOM 1594 C C . GLU A 1 206 ? 5.478 12.362 -11.696 1.00 87.81 206 GLU A C 1
ATOM 1596 O O . GLU A 1 206 ? 5.396 11.139 -11.812 1.00 87.81 206 GLU A O 1
ATOM 1601 N N . PRO A 1 207 ? 4.417 13.148 -11.956 1.00 87.69 207 PRO A N 1
ATOM 1602 C CA . PRO A 1 207 ? 3.097 12.607 -12.279 1.00 87.69 207 PRO A CA 1
ATOM 1603 C C . PRO A 1 207 ? 3.029 11.905 -13.644 1.00 87.69 207 PRO A C 1
ATOM 1605 O O . PRO A 1 207 ? 2.033 11.241 -13.925 1.00 87.69 207 PRO A O 1
ATOM 1608 N N . ASP A 1 208 ? 4.050 12.065 -14.484 1.00 91.31 208 ASP A N 1
ATOM 1609 C CA . ASP A 1 208 ? 4.195 11.482 -15.818 1.00 91.31 208 ASP A CA 1
ATOM 1610 C C . ASP A 1 208 ? 4.975 10.157 -15.815 1.00 91.31 208 ASP A C 1
ATOM 1612 O O . ASP A 1 208 ? 5.279 9.626 -16.884 1.00 91.31 208 ASP A O 1
ATOM 1616 N N . ARG A 1 209 ? 5.327 9.613 -14.640 1.00 94.19 209 ARG A N 1
ATOM 1617 C CA . ARG A 1 209 ? 6.157 8.407 -14.522 1.00 94.19 209 ARG A CA 1
ATOM 1618 C C . ARG A 1 209 ? 5.689 7.472 -13.415 1.00 94.19 209 ARG A C 1
ATOM 1620 O O . ARG A 1 209 ? 5.111 7.885 -12.408 1.00 94.19 209 ARG A O 1
ATOM 1627 N N . ILE A 1 210 ? 5.983 6.191 -13.608 1.00 95.38 210 ILE A N 1
ATOM 1628 C CA . ILE A 1 210 ? 5.943 5.168 -12.562 1.00 95.38 210 ILE A CA 1
ATOM 1629 C C . ILE A 1 210 ? 7.251 4.385 -12.548 1.00 95.38 210 ILE A C 1
ATOM 1631 O O . ILE A 1 210 ? 7.959 4.311 -13.554 1.00 95.38 210 ILE A O 1
ATOM 1635 N N . HIS A 1 211 ? 7.532 3.754 -11.417 1.00 94.75 211 HIS A N 1
ATOM 1636 C CA . HIS A 1 211 ? 8.706 2.922 -11.214 1.00 94.75 211 HIS A CA 1
ATOM 1637 C C . HIS A 1 211 ? 8.273 1.505 -10.858 1.00 94.75 211 HIS A C 1
ATOM 1639 O O . HIS A 1 211 ? 7.558 1.312 -9.877 1.00 94.75 211 HIS A O 1
ATOM 1645 N N . VAL A 1 212 ? 8.702 0.515 -11.634 1.00 95.06 212 VAL A N 1
ATOM 1646 C CA . VAL A 1 212 ? 8.533 -0.906 -11.299 1.00 95.06 212 VAL A CA 1
ATOM 1647 C C . VAL A 1 212 ? 9.821 -1.385 -10.653 1.00 95.06 212 VAL A C 1
ATOM 1649 O O . VAL A 1 212 ? 10.887 -1.214 -11.243 1.00 95.06 212 VAL A O 1
ATOM 1652 N N . VAL A 1 213 ? 9.718 -1.976 -9.465 1.00 93.19 213 VAL A N 1
ATOM 1653 C CA . VAL A 1 213 ? 10.867 -2.428 -8.678 1.00 93.19 213 VAL A CA 1
ATOM 1654 C C . VAL A 1 213 ? 10.798 -3.936 -8.484 1.00 93.19 213 VAL A C 1
ATOM 1656 O O . VAL A 1 213 ? 9.802 -4.469 -7.989 1.00 93.19 213 VAL A O 1
ATOM 1659 N N . LEU A 1 214 ? 11.865 -4.620 -8.882 1.00 92.69 214 LEU A N 1
ATOM 1660 C CA . LEU A 1 214 ? 12.021 -6.063 -8.782 1.00 92.69 214 LEU A CA 1
ATOM 1661 C C . LEU A 1 214 ? 13.242 -6.399 -7.931 1.00 92.69 214 LEU A C 1
ATOM 1663 O O . LEU A 1 214 ? 14.259 -5.713 -7.992 1.00 92.69 214 LEU A O 1
ATOM 1667 N N . LEU A 1 215 ? 13.163 -7.495 -7.193 1.00 90.62 215 LEU A N 1
ATOM 1668 C CA . LEU A 1 215 ? 14.279 -8.082 -6.462 1.00 90.62 215 LEU A CA 1
ATOM 1669 C C . LEU A 1 215 ? 14.742 -9.359 -7.156 1.00 90.62 215 LEU A C 1
ATOM 1671 O O . LEU A 1 215 ? 13.920 -10.098 -7.695 1.00 90.62 215 LEU A O 1
ATOM 1675 N N . HIS A 1 216 ? 16.043 -9.623 -7.114 1.00 89.69 216 HIS A N 1
ATOM 1676 C CA . HIS A 1 216 ? 16.666 -10.842 -7.626 1.00 89.69 216 HIS A CA 1
ATOM 1677 C C . HIS A 1 216 ? 17.821 -11.264 -6.698 1.00 89.69 216 HIS A C 1
ATOM 1679 O O . HIS A 1 216 ? 18.646 -10.407 -6.382 1.00 89.69 216 HIS A O 1
ATOM 1685 N N . PRO A 1 217 ? 17.942 -12.533 -6.281 1.00 88.56 217 PRO A N 1
ATOM 1686 C CA . PRO A 1 217 ? 16.998 -13.628 -6.510 1.00 88.56 217 PRO A CA 1
ATOM 1687 C C . PRO A 1 217 ? 15.661 -13.404 -5.789 1.00 88.56 217 PRO A C 1
ATOM 1689 O O . PRO A 1 217 ? 15.540 -12.530 -4.924 1.00 88.56 217 PRO A O 1
ATOM 1692 N N . ARG A 1 218 ? 14.634 -14.172 -6.173 1.00 84.75 218 ARG A N 1
ATOM 1693 C CA . ARG A 1 218 ? 13.289 -14.060 -5.588 1.00 84.75 218 ARG A CA 1
ATOM 1694 C C . ARG A 1 218 ? 13.288 -14.445 -4.110 1.00 84.75 218 ARG A C 1
ATOM 1696 O O . ARG A 1 218 ? 12.605 -13.805 -3.312 1.00 84.75 218 ARG A O 1
ATOM 1703 N N . ASP A 1 219 ? 14.009 -15.509 -3.769 1.00 78.81 219 ASP A N 1
ATOM 1704 C CA . ASP A 1 219 ? 14.113 -16.003 -2.401 1.00 78.81 219 ASP A CA 1
ATOM 1705 C C . ASP A 1 219 ? 15.245 -15.290 -1.654 1.00 78.81 219 ASP A C 1
ATOM 1707 O O . ASP A 1 219 ? 16.395 -15.274 -2.089 1.00 78.81 219 ASP A O 1
ATOM 1711 N N . ARG A 1 220 ? 14.890 -14.695 -0.516 1.00 70.06 220 ARG A N 1
ATOM 1712 C CA . ARG A 1 220 ? 15.799 -13.993 0.394 1.00 70.06 220 ARG A CA 1
ATOM 1713 C C . ARG A 1 220 ? 15.758 -14.576 1.804 1.00 70.06 220 ARG A C 1
ATOM 1715 O O . ARG A 1 220 ? 16.024 -13.857 2.764 1.00 70.06 220 ARG A O 1
ATOM 1722 N N . ALA A 1 221 ? 15.401 -15.854 1.942 1.00 68.06 221 ALA A N 1
ATOM 1723 C CA . ALA A 1 221 ? 15.371 -16.537 3.234 1.00 68.06 221 ALA A CA 1
ATOM 1724 C C . ALA A 1 221 ? 16.703 -16.419 3.997 1.00 68.06 221 ALA A C 1
ATOM 1726 O O . ALA A 1 221 ? 16.703 -16.392 5.227 1.00 68.06 221 ALA A O 1
ATOM 1727 N N . ASP A 1 222 ? 17.815 -16.303 3.270 1.00 72.06 222 ASP A N 1
ATOM 1728 C CA . ASP A 1 222 ? 19.134 -16.027 3.822 1.00 72.06 222 ASP A CA 1
ATOM 1729 C C . ASP A 1 222 ? 19.565 -14.585 3.505 1.00 72.06 222 ASP A C 1
ATOM 1731 O O . ASP A 1 222 ? 19.764 -14.207 2.347 1.00 72.06 222 ASP A O 1
ATOM 1735 N N . ALA A 1 223 ? 19.692 -13.766 4.552 1.00 68.94 223 ALA A N 1
ATOM 1736 C CA . ALA A 1 223 ? 20.077 -12.362 4.446 1.00 68.94 223 ALA A CA 1
ATOM 1737 C C . ALA A 1 223 ? 21.541 -12.162 4.016 1.00 68.94 223 ALA A C 1
ATOM 1739 O O . ALA A 1 223 ? 21.884 -11.066 3.559 1.00 68.94 223 ALA A O 1
ATOM 1740 N N . ASP A 1 224 ? 22.376 -13.199 4.141 1.00 76.75 224 ASP A N 1
ATOM 1741 C CA . ASP A 1 224 ? 23.792 -13.159 3.777 1.00 76.75 224 ASP A CA 1
ATOM 1742 C C . ASP A 1 224 ? 24.017 -13.443 2.282 1.00 76.75 224 ASP A C 1
ATOM 1744 O O . ASP A 1 224 ? 25.114 -13.215 1.763 1.00 76.75 224 ASP A O 1
ATOM 1748 N N . LEU A 1 225 ? 22.988 -13.902 1.557 1.00 80.75 225 LEU A N 1
ATOM 1749 C CA . LEU A 1 225 ? 23.100 -14.155 0.125 1.00 80.75 225 LEU A CA 1
ATOM 1750 C C . LEU A 1 225 ? 23.079 -12.858 -0.706 1.00 80.75 225 LEU A C 1
ATOM 1752 O O . LEU A 1 225 ? 22.372 -11.895 -0.376 1.00 80.75 225 LEU A O 1
ATOM 1756 N N . PRO A 1 226 ? 23.834 -12.816 -1.823 1.00 85.00 226 PRO A N 1
ATOM 1757 C CA . PRO A 1 226 ? 23.805 -11.692 -2.741 1.00 85.00 226 PRO A CA 1
ATOM 1758 C C . PRO A 1 226 ? 22.400 -11.407 -3.282 1.00 85.00 226 PRO A C 1
ATOM 1760 O O . PRO A 1 226 ? 21.681 -12.332 -3.651 1.00 85.00 226 PRO A O 1
ATOM 1763 N N . TRP A 1 227 ? 22.027 -10.130 -3.383 1.00 86.81 227 TRP A N 1
ATOM 1764 C CA . TRP A 1 227 ? 20.761 -9.713 -3.990 1.00 86.81 227 TRP A CA 1
ATOM 1765 C C . TRP A 1 227 ? 20.899 -8.370 -4.707 1.00 86.81 227 TRP A C 1
ATOM 1767 O O . TRP A 1 227 ? 21.756 -7.555 -4.367 1.00 86.81 227 TRP A O 1
ATOM 1777 N N . LEU A 1 228 ? 20.024 -8.134 -5.681 1.00 89.06 228 LEU A N 1
ATOM 1778 C CA . LEU A 1 228 ? 19.917 -6.927 -6.492 1.00 89.06 228 LEU A CA 1
ATOM 1779 C C . LEU A 1 228 ? 18.482 -6.414 -6.499 1.00 89.06 228 LEU A C 1
ATOM 1781 O O . LEU A 1 228 ? 17.526 -7.190 -6.483 1.00 89.06 228 LEU A O 1
ATOM 1785 N N . GLN A 1 229 ? 18.359 -5.096 -6.574 1.00 89.81 229 GLN A N 1
ATOM 1786 C CA . GLN A 1 229 ? 17.130 -4.391 -6.892 1.00 89.81 229 GLN A CA 1
ATOM 1787 C C . GLN A 1 229 ? 17.244 -3.848 -8.312 1.00 89.81 229 GLN A C 1
ATOM 1789 O O . GLN A 1 229 ? 18.123 -3.037 -8.611 1.00 89.81 229 GLN A O 1
ATOM 1794 N N . PHE A 1 230 ? 16.338 -4.290 -9.170 1.00 90.69 230 PHE A N 1
ATOM 1795 C CA . PHE A 1 230 ? 16.170 -3.799 -10.524 1.00 90.69 230 PHE A CA 1
ATOM 1796 C C . PHE A 1 230 ? 15.016 -2.811 -10.568 1.00 90.69 230 PHE A C 1
ATOM 1798 O O . PHE A 1 230 ? 13.943 -3.082 -10.028 1.00 90.69 230 PHE A O 1
ATOM 1805 N N . GLY A 1 231 ? 15.218 -1.687 -11.241 1.00 91.44 231 GLY A N 1
ATOM 1806 C CA . GLY A 1 231 ? 14.178 -0.698 -11.443 1.00 91.44 231 GLY A CA 1
ATOM 1807 C C . GLY A 1 231 ? 13.973 -0.331 -12.898 1.00 91.44 231 GLY A C 1
ATOM 1808 O O . GLY A 1 231 ? 14.912 -0.244 -13.690 1.00 91.44 231 GLY A O 1
ATOM 1809 N N . MET A 1 232 ? 12.711 -0.113 -13.244 1.00 93.81 232 MET A N 1
ATOM 1810 C CA . MET A 1 232 ?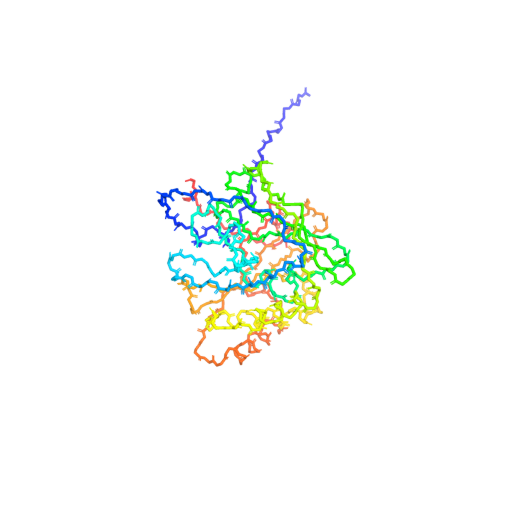 12.286 0.354 -14.557 1.00 93.81 232 MET A CA 1
ATOM 1811 C C . MET A 1 232 ? 11.444 1.609 -14.384 1.00 93.81 232 MET A C 1
ATOM 1813 O O . MET A 1 232 ? 10.422 1.581 -13.700 1.00 93.81 232 MET A O 1
ATOM 1817 N N . THR A 1 233 ? 11.847 2.693 -15.039 1.00 94.44 233 THR A N 1
ATOM 1818 C CA . THR A 1 233 ? 11.058 3.927 -15.104 1.00 94.44 233 THR A CA 1
ATOM 1819 C C . THR A 1 233 ? 10.212 3.910 -16.368 1.00 94.44 233 THR A C 1
ATOM 1821 O O . THR A 1 233 ? 10.740 3.900 -17.480 1.00 94.44 233 THR A O 1
ATOM 1824 N N . LEU A 1 234 ? 8.892 3.901 -16.203 1.00 94.69 234 LEU A N 1
ATOM 1825 C CA . LEU A 1 234 ? 7.933 3.808 -17.297 1.00 94.69 234 LEU A CA 1
ATOM 1826 C C . LEU A 1 234 ? 7.174 5.135 -17.434 1.00 94.69 234 LEU A C 1
ATOM 1828 O O . LEU A 1 234 ? 6.666 5.645 -16.432 1.00 94.69 234 LEU A O 1
ATOM 1832 N N . PRO A 1 235 ? 7.080 5.703 -18.649 1.00 95.06 235 PRO A N 1
ATOM 1833 C CA . PRO A 1 235 ? 6.297 6.908 -18.878 1.00 95.06 235 PRO A CA 1
ATOM 1834 C C . PRO A 1 235 ? 4.798 6.604 -18.799 1.00 95.06 235 PRO A C 1
ATOM 1836 O O . PRO A 1 235 ? 4.344 5.547 -19.241 1.00 95.06 235 PRO A O 1
ATOM 1839 N N . ILE A 1 236 ? 4.037 7.565 -18.284 1.00 94.44 236 ILE A N 1
ATOM 1840 C CA . ILE A 1 236 ? 2.578 7.554 -18.219 1.00 94.44 236 ILE A CA 1
ATOM 1841 C C . ILE A 1 236 ? 2.026 8.586 -19.197 1.00 94.44 236 ILE A C 1
ATOM 1843 O O . ILE A 1 236 ? 2.491 9.722 -19.269 1.00 94.44 236 ILE A O 1
ATOM 1847 N N . SER A 1 237 ? 1.013 8.178 -19.952 1.00 92.12 237 SER A N 1
ATOM 1848 C CA . SER A 1 237 ? 0.268 9.026 -20.880 1.00 92.12 237 SER A CA 1
ATOM 1849 C C . SER A 1 237 ? -1.071 9.477 -20.279 1.00 92.12 237 SER A C 1
ATOM 1851 O O . SER A 1 237 ? -1.408 9.162 -19.135 1.00 92.12 237 SER A O 1
ATOM 1853 N N . SER A 1 238 ? -1.864 10.206 -21.064 1.00 90.88 238 SER A N 1
ATOM 1854 C CA . SER A 1 238 ? -3.232 10.602 -20.710 1.00 90.88 238 SER A CA 1
ATOM 1855 C C . SER A 1 238 ? -4.293 9.524 -20.968 1.00 90.88 238 SER A C 1
ATOM 1857 O O . SER A 1 238 ? -5.466 9.776 -20.696 1.00 90.88 238 SER A O 1
ATOM 1859 N N . ASP A 1 239 ? -3.916 8.369 -21.522 1.00 94.44 239 ASP A N 1
ATOM 1860 C CA . ASP A 1 239 ? -4.851 7.286 -21.842 1.00 94.44 239 ASP A CA 1
ATOM 1861 C C . ASP A 1 239 ? -5.518 6.712 -20.574 1.00 94.44 239 ASP A C 1
ATOM 1863 O O . ASP A 1 239 ? -5.019 6.919 -19.459 1.00 94.44 239 ASP A O 1
ATOM 1867 N N . PRO A 1 240 ? -6.641 5.978 -20.690 1.00 96.00 240 PRO A N 1
ATOM 1868 C CA . PRO A 1 240 ? -7.281 5.362 -19.533 1.00 96.00 240 PRO A CA 1
ATOM 1869 C C . PRO A 1 240 ? -6.291 4.508 -18.718 1.00 96.00 240 PRO A C 1
ATOM 1871 O O . PRO A 1 240 ? -5.560 3.700 -19.297 1.00 96.00 240 PRO A O 1
ATOM 1874 N N . PRO A 1 241 ? -6.243 4.644 -17.375 1.00 96.06 241 PRO A N 1
ATOM 1875 C CA . PRO A 1 241 ? -5.262 3.925 -16.564 1.00 96.06 241 PRO A CA 1
ATOM 1876 C C . PRO A 1 241 ? -5.290 2.398 -16.702 1.00 96.06 241 PRO A C 1
ATOM 1878 O O . PRO A 1 241 ? -4.247 1.765 -16.561 1.00 96.06 241 PRO A O 1
ATOM 1881 N N . SER A 1 242 ? -6.462 1.811 -16.971 1.00 96.56 242 SER A N 1
ATOM 1882 C CA . SER A 1 242 ? -6.620 0.376 -17.245 1.00 96.56 242 SER A CA 1
ATOM 1883 C C . SER A 1 242 ? -5.858 -0.052 -18.489 1.00 96.56 242 SER A C 1
ATOM 1885 O O . SER A 1 242 ? -5.055 -0.976 -18.427 1.00 96.56 242 SER A O 1
ATOM 1887 N N . ASP A 1 243 ? -6.056 0.671 -19.585 1.00 97.56 243 ASP A N 1
ATOM 1888 C CA . ASP A 1 243 ? -5.519 0.332 -20.900 1.00 97.56 243 ASP A CA 1
ATOM 1889 C C . ASP A 1 243 ? -3.993 0.481 -20.892 1.00 97.56 243 ASP A C 1
ATOM 1891 O O . ASP A 1 243 ? -3.260 -0.358 -21.420 1.00 97.56 243 ASP A O 1
ATOM 1895 N N . GLN A 1 244 ? -3.499 1.520 -20.210 1.00 97.62 244 GLN A N 1
ATOM 1896 C CA . GLN A 1 244 ? -2.069 1.704 -19.976 1.00 97.62 244 GLN A CA 1
ATOM 1897 C C . GLN A 1 244 ? -1.476 0.566 -19.142 1.00 97.62 244 GLN A C 1
ATOM 1899 O O . GLN A 1 244 ? -0.420 0.044 -19.495 1.00 97.62 244 GLN A O 1
ATOM 1904 N N . ALA A 1 245 ? -2.135 0.175 -18.046 1.00 97.75 245 ALA A N 1
ATOM 1905 C CA . ALA A 1 245 ? -1.658 -0.909 -17.194 1.00 97.75 245 ALA A CA 1
ATOM 1906 C C . ALA A 1 245 ? -1.598 -2.241 -17.956 1.00 97.75 245 ALA A C 1
ATOM 1908 O O . ALA A 1 245 ? -0.558 -2.891 -17.918 1.00 97.75 245 ALA A O 1
ATOM 1909 N N . GLU A 1 246 ? -2.642 -2.598 -18.710 1.00 97.44 246 GLU A N 1
ATOM 1910 C CA . GLU A 1 246 ? -2.667 -3.815 -19.538 1.00 97.44 246 GLU A CA 1
ATOM 1911 C C . GLU A 1 246 ? -1.566 -3.807 -20.609 1.00 97.44 246 GLU A C 1
ATOM 1913 O O . GLU A 1 246 ? -0.865 -4.802 -20.811 1.00 97.44 246 GLU A O 1
ATOM 1918 N N . HIS A 1 247 ? -1.358 -2.668 -21.276 1.00 96.81 247 HIS A N 1
ATOM 1919 C CA . HIS A 1 247 ? -0.301 -2.533 -22.275 1.00 96.81 247 HIS A CA 1
ATOM 1920 C C . HIS A 1 247 ? 1.104 -2.683 -21.668 1.00 96.81 247 HIS A C 1
ATOM 1922 O O . HIS A 1 247 ? 1.970 -3.351 -22.245 1.00 96.81 247 HIS A O 1
ATOM 1928 N N . LEU A 1 248 ? 1.348 -2.061 -20.510 1.00 96.56 248 LEU A N 1
ATOM 1929 C CA . LEU A 1 248 ? 2.621 -2.163 -19.795 1.00 96.56 248 LEU A CA 1
ATOM 1930 C C . LEU A 1 248 ? 2.848 -3.579 -19.249 1.00 96.56 248 LEU A C 1
ATOM 1932 O O . LEU A 1 248 ? 3.955 -4.098 -19.383 1.00 96.56 248 LEU A O 1
ATOM 1936 N N . GLU A 1 249 ? 1.814 -4.221 -18.706 1.00 96.88 249 GLU A N 1
ATOM 1937 C CA . GLU A 1 249 ? 1.840 -5.612 -18.236 1.00 96.88 249 GLU A CA 1
ATOM 1938 C C . GLU A 1 249 ? 2.238 -6.559 -19.373 1.00 96.88 249 GLU A C 1
ATOM 1940 O O . GLU A 1 249 ? 3.202 -7.318 -19.237 1.00 96.88 249 GLU A O 1
ATOM 1945 N N . GLY A 1 250 ? 1.581 -6.453 -20.534 1.00 95.31 250 GLY A N 1
ATOM 1946 C CA . GLY A 1 250 ? 1.907 -7.262 -21.711 1.00 95.31 250 GLY A CA 1
ATOM 1947 C C . GLY A 1 250 ? 3.338 -7.047 -22.215 1.00 95.31 250 GLY A C 1
ATOM 1948 O O . GLY A 1 250 ? 4.013 -8.001 -22.596 1.00 95.31 250 GLY A O 1
ATOM 1949 N N . ARG A 1 251 ? 3.844 -5.807 -22.177 1.00 94.25 251 ARG A N 1
ATOM 1950 C CA . ARG A 1 251 ? 5.237 -5.499 -22.549 1.00 94.25 251 ARG A CA 1
ATOM 1951 C C . ARG A 1 251 ? 6.258 -6.079 -21.576 1.00 94.25 251 ARG A C 1
ATOM 1953 O O . ARG A 1 251 ? 7.254 -6.635 -22.027 1.00 94.25 251 ARG A O 1
ATOM 1960 N N . LEU A 1 252 ? 6.037 -5.929 -20.271 1.00 93.75 252 LEU A N 1
ATOM 1961 C CA . LEU A 1 252 ? 6.970 -6.398 -19.241 1.00 93.75 252 LEU A CA 1
ATOM 1962 C C . LEU A 1 252 ? 7.038 -7.925 -19.189 1.00 93.75 252 LEU A C 1
ATOM 1964 O O . LEU A 1 252 ? 8.116 -8.499 -19.049 1.00 93.75 252 LEU A O 1
ATOM 1968 N N . THR A 1 253 ? 5.894 -8.588 -19.348 1.00 94.88 253 THR A N 1
ATOM 1969 C CA . THR A 1 253 ? 5.795 -10.050 -19.252 1.00 94.88 253 THR A CA 1
ATOM 1970 C C . THR A 1 253 ? 6.224 -10.788 -20.526 1.00 94.88 253 THR A C 1
ATOM 1972 O O . THR A 1 253 ? 6.384 -12.009 -20.503 1.00 94.88 253 THR A O 1
ATOM 1975 N N . ALA A 1 254 ? 6.482 -10.069 -21.627 1.00 94.00 254 ALA A N 1
ATOM 1976 C CA . ALA A 1 254 ? 6.920 -10.648 -22.900 1.00 94.00 254 ALA A CA 1
ATOM 1977 C C . ALA A 1 254 ? 8.360 -11.204 -22.883 1.00 94.00 254 ALA A C 1
ATOM 1979 O O . ALA A 1 254 ? 8.725 -11.975 -23.772 1.00 94.00 254 ALA A O 1
ATOM 1980 N N . GLY A 1 255 ? 9.186 -10.829 -21.901 1.00 91.38 255 GLY A N 1
ATOM 1981 C CA . GLY A 1 255 ? 10.597 -11.216 -21.839 1.00 91.38 255 GLY A CA 1
ATOM 1982 C C . GLY A 1 255 ? 11.176 -11.207 -20.425 1.00 91.38 255 GLY A C 1
ATOM 1983 O O . GLY A 1 255 ? 10.431 -11.221 -19.443 1.00 91.38 255 GLY A O 1
ATOM 1984 N N . ASP A 1 256 ? 12.510 -11.219 -20.339 1.00 92.69 256 ASP A N 1
ATOM 1985 C CA . ASP A 1 256 ? 13.236 -11.039 -19.076 1.00 92.69 256 ASP A CA 1
ATOM 1986 C C . ASP A 1 256 ? 13.083 -9.583 -18.613 1.00 92.69 256 ASP A C 1
ATOM 1988 O O . ASP A 1 256 ? 13.551 -8.685 -19.323 1.00 92.69 256 ASP A O 1
ATOM 1992 N N . PRO A 1 257 ? 12.463 -9.316 -17.448 1.00 89.31 257 PRO A N 1
ATOM 1993 C CA . PRO A 1 257 ? 12.330 -7.951 -16.952 1.00 89.31 257 PRO A CA 1
ATOM 1994 C C . PRO A 1 257 ? 13.675 -7.252 -16.736 1.00 89.31 257 PRO A C 1
ATOM 1996 O O . PRO A 1 257 ? 13.759 -6.032 -16.860 1.00 89.31 257 PRO A O 1
ATOM 1999 N N . ARG A 1 258 ? 14.736 -8.004 -16.424 1.00 88.81 258 ARG A N 1
ATOM 2000 C CA . ARG A 1 258 ? 16.055 -7.443 -16.102 1.00 88.81 258 ARG A CA 1
ATOM 2001 C C . ARG A 1 258 ? 16.755 -6.883 -17.333 1.00 88.81 258 ARG A C 1
ATOM 2003 O O . ARG A 1 258 ? 17.579 -5.987 -17.205 1.00 88.81 258 ARG A O 1
ATOM 2010 N N . ALA A 1 259 ? 16.399 -7.354 -18.531 1.00 86.94 259 ALA A N 1
ATOM 2011 C CA . ALA A 1 259 ? 17.003 -6.890 -19.779 1.00 86.94 259 ALA A CA 1
ATOM 2012 C C . ALA A 1 259 ? 16.703 -5.410 -20.085 1.00 86.94 259 ALA A C 1
ATOM 2014 O O . ALA A 1 259 ? 17.469 -4.767 -20.800 1.00 86.94 259 ALA A O 1
ATOM 2015 N N . ALA A 1 260 ? 15.597 -4.880 -19.557 1.00 81.44 260 ALA A N 1
ATOM 2016 C CA . ALA A 1 260 ? 15.184 -3.487 -19.720 1.00 81.44 260 ALA A CA 1
ATOM 2017 C C . ALA A 1 260 ? 15.301 -2.668 -18.421 1.00 81.44 260 ALA A C 1
ATOM 2019 O O . ALA A 1 260 ? 14.865 -1.517 -18.392 1.00 81.44 260 A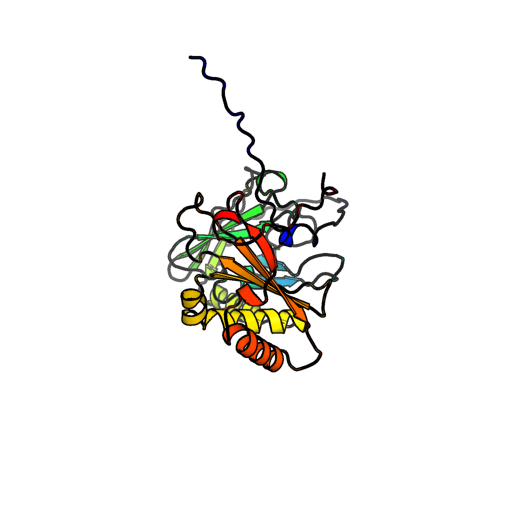LA A O 1
ATOM 2020 N N . ALA A 1 261 ? 15.848 -3.258 -17.354 1.00 87.56 261 ALA A N 1
ATOM 2021 C CA . ALA A 1 261 ? 15.932 -2.643 -16.038 1.00 87.56 261 ALA A CA 1
ATOM 2022 C C . ALA A 1 261 ? 17.349 -2.163 -15.714 1.00 87.56 261 ALA A C 1
ATOM 2024 O O . ALA A 1 261 ? 18.348 -2.712 -16.179 1.00 87.56 261 ALA A O 1
ATOM 2025 N N . GLU A 1 262 ? 17.425 -1.154 -14.859 1.00 89.00 262 GLU A N 1
ATOM 2026 C CA . GLU A 1 262 ? 18.671 -0.665 -14.280 1.00 89.00 262 GLU A CA 1
ATOM 2027 C C . GLU A 1 262 ? 18.857 -1.250 -12.879 1.00 89.00 262 GLU A C 1
ATOM 2029 O O . GLU A 1 262 ? 17.885 -1.482 -12.160 1.00 89.00 262 GLU A O 1
ATOM 2034 N N . VAL A 1 263 ? 20.104 -1.458 -12.455 1.00 87.19 263 VAL A N 1
ATOM 2035 C CA . VAL A 1 263 ? 20.390 -1.813 -11.060 1.00 87.19 263 VAL A CA 1
ATOM 2036 C C . VAL A 1 263 ? 20.277 -0.557 -10.198 1.00 87.19 263 VAL A C 1
ATOM 2038 O O . VAL A 1 263 ? 21.024 0.403 -10.385 1.00 87.19 263 VAL A O 1
ATOM 2041 N N . TRP A 1 264 ? 19.360 -0.566 -9.233 1.00 85.81 264 TRP A N 1
ATOM 2042 C CA . TRP A 1 264 ? 19.119 0.548 -8.305 1.00 85.81 264 TRP A CA 1
ATOM 2043 C C . TRP A 1 264 ? 19.707 0.319 -6.911 1.00 85.81 264 TRP A C 1
ATOM 2045 O O . TRP A 1 264 ? 19.934 1.276 -6.166 1.00 85.81 264 TRP A O 1
ATOM 2055 N N . GLY A 1 265 ? 19.993 -0.933 -6.561 1.00 83.88 265 GLY A N 1
ATOM 2056 C CA . GLY A 1 265 ? 20.570 -1.304 -5.275 1.00 83.88 265 GLY A CA 1
ATOM 2057 C C . GLY A 1 265 ? 20.817 -2.804 -5.170 1.00 83.88 265 GLY A C 1
ATOM 2058 O O . GLY A 1 265 ? 20.641 -3.543 -6.136 1.00 83.88 265 GLY A O 1
ATOM 2059 N N . GLY A 1 266 ? 21.221 -3.254 -3.988 1.00 83.25 266 GLY A N 1
ATOM 2060 C CA . GLY A 1 266 ? 21.541 -4.652 -3.715 1.00 83.25 266 GLY A CA 1
ATOM 2061 C C . GLY A 1 266 ? 22.381 -4.826 -2.450 1.00 83.25 266 GLY A C 1
ATOM 2062 O O . GLY A 1 266 ? 22.523 -3.894 -1.650 1.00 83.25 266 GLY A O 1
ATOM 2063 N N . SER A 1 267 ? 22.966 -6.006 -2.269 1.00 82.06 267 SER A N 1
ATOM 2064 C CA . SER A 1 267 ? 24.013 -6.236 -1.269 1.00 82.06 267 SER A CA 1
ATOM 2065 C C . SER A 1 267 ? 25.405 -5.889 -1.806 1.00 82.06 267 SER A C 1
ATOM 2067 O O . SER A 1 267 ? 25.628 -5.801 -3.008 1.00 82.06 267 SER A O 1
ATOM 2069 N N . HIS A 1 268 ? 26.372 -5.710 -0.901 1.00 71.75 268 HIS A N 1
ATOM 2070 C CA . HIS A 1 268 ? 27.766 -5.393 -1.245 1.00 71.75 268 HIS A CA 1
ATOM 2071 C C . HIS A 1 268 ? 28.403 -6.413 -2.209 1.00 71.75 268 HIS A C 1
ATOM 2073 O O . HIS A 1 268 ? 29.240 -6.057 -3.031 1.00 71.75 268 HIS A O 1
ATOM 2079 N N . ASP A 1 269 ? 27.973 -7.671 -2.133 1.00 73.69 269 ASP A N 1
ATOM 2080 C CA . ASP A 1 269 ? 28.514 -8.779 -2.917 1.00 73.69 269 ASP A CA 1
ATOM 2081 C C . ASP A 1 269 ? 27.670 -9.090 -4.165 1.00 73.69 269 ASP A C 1
ATOM 2083 O O . ASP A 1 269 ? 27.836 -10.130 -4.801 1.00 73.69 269 ASP A O 1
ATOM 2087 N N . ALA A 1 270 ? 26.760 -8.189 -4.542 1.00 77.19 270 ALA A N 1
ATOM 2088 C CA . ALA A 1 270 ? 25.822 -8.387 -5.642 1.00 77.19 270 ALA A CA 1
ATOM 2089 C C . ALA A 1 270 ? 26.481 -8.542 -7.023 1.00 77.19 270 ALA A C 1
ATOM 2091 O O . ALA A 1 270 ? 25.866 -9.110 -7.924 1.00 77.19 270 ALA A O 1
ATOM 2092 N N . GLU A 1 271 ? 27.740 -8.121 -7.192 1.00 76.56 271 GLU A N 1
ATOM 2093 C CA . GLU A 1 271 ? 28.525 -8.409 -8.404 1.00 76.56 271 GLU A CA 1
ATOM 2094 C C . GLU A 1 271 ? 28.655 -9.921 -8.666 1.00 76.56 271 GLU A C 1
ATOM 2096 O O . GLU A 1 271 ? 28.768 -10.343 -9.819 1.00 76.56 271 GLU A O 1
ATOM 2101 N N . GLN A 1 272 ? 28.562 -10.758 -7.622 1.00 81.75 272 GLN A N 1
ATOM 2102 C CA . GLN A 1 272 ? 28.549 -12.220 -7.752 1.00 81.75 272 GLN A CA 1
ATOM 2103 C C . GLN A 1 272 ? 27.343 -12.736 -8.554 1.00 81.75 272 GLN A C 1
ATOM 2105 O O . GLN A 1 272 ? 27.405 -13.832 -9.107 1.00 81.75 272 GLN A O 1
ATOM 2110 N N . LEU A 1 273 ? 26.272 -11.944 -8.669 1.00 81.19 273 LEU A N 1
ATOM 2111 C CA . LEU A 1 273 ? 25.102 -12.257 -9.494 1.00 81.19 273 LEU A CA 1
ATOM 2112 C C . LEU A 1 273 ? 25.308 -11.918 -10.980 1.00 81.19 273 LEU A C 1
ATOM 2114 O O . LEU A 1 273 ? 24.398 -12.108 -11.783 1.00 81.19 273 LEU A O 1
ATOM 2118 N N . GLY A 1 274 ? 26.494 -11.430 -11.363 1.00 80.81 274 GLY A N 1
ATOM 2119 C CA . GLY A 1 274 ? 26.867 -11.188 -12.758 1.00 80.81 274 GLY A CA 1
ATOM 2120 C C . GLY A 1 274 ? 26.393 -9.851 -13.331 1.00 80.81 274 GLY A C 1
ATOM 2121 O O . GLY A 1 274 ? 26.441 -9.673 -14.548 1.00 80.81 274 GLY A O 1
ATOM 2122 N N . TYR A 1 275 ? 25.964 -8.910 -12.484 1.00 78.00 275 TYR A N 1
ATOM 2123 C CA . TYR A 1 275 ? 25.547 -7.568 -12.897 1.00 78.00 275 TYR A CA 1
ATOM 2124 C C . TYR A 1 275 ? 26.530 -6.504 -12.400 1.00 78.00 275 TYR A C 1
ATOM 2126 O O . TYR A 1 275 ? 27.009 -6.596 -11.268 1.00 78.00 275 TYR A O 1
ATOM 2134 N N . PRO A 1 276 ? 26.825 -5.477 -13.216 1.00 70.19 276 PRO A N 1
ATOM 2135 C CA . PRO A 1 276 ? 27.649 -4.364 -12.774 1.00 70.19 276 PRO A CA 1
ATOM 2136 C C . PRO A 1 276 ? 26.911 -3.567 -11.692 1.00 70.19 276 PRO A C 1
ATOM 2138 O O . PRO A 1 276 ? 25.753 -3.183 -11.873 1.00 70.19 276 PRO A O 1
ATOM 2141 N N . TRP A 1 277 ? 27.588 -3.293 -10.577 1.00 68.50 277 TRP A N 1
ATOM 2142 C CA . TRP A 1 277 ? 27.066 -2.384 -9.562 1.00 68.50 277 TRP A CA 1
ATOM 2143 C C . TRP A 1 277 ? 26.961 -0.961 -10.141 1.00 68.50 277 TRP A C 1
ATOM 2145 O O . TRP A 1 277 ? 27.883 -0.527 -10.843 1.00 68.50 277 TRP A O 1
ATOM 2155 N N . PRO A 1 278 ? 25.877 -0.204 -9.883 1.00 63.97 278 PRO A N 1
ATOM 2156 C CA . PRO A 1 278 ? 25.777 1.166 -10.361 1.00 63.97 278 PRO A CA 1
ATOM 2157 C C . PRO A 1 278 ? 26.932 1.984 -9.768 1.00 63.97 278 PRO A C 1
ATOM 2159 O O . PRO A 1 278 ? 27.213 1.863 -8.571 1.00 63.97 278 PRO A O 1
ATOM 2162 N N . PRO A 1 279 ? 27.616 2.827 -10.563 1.00 54.28 279 PRO A N 1
ATOM 2163 C CA . PRO A 1 279 ? 28.716 3.627 -10.050 1.00 54.28 279 PRO A CA 1
ATOM 2164 C C . PRO A 1 279 ? 28.227 4.448 -8.854 1.00 54.28 279 PRO A C 1
ATOM 2166 O O . PRO A 1 279 ? 27.202 5.133 -8.916 1.00 54.28 279 PRO A O 1
ATOM 2169 N N . VAL A 1 280 ? 28.937 4.345 -7.731 1.00 54.44 280 VAL A N 1
ATOM 2170 C CA . VAL A 1 280 ? 28.703 5.218 -6.579 1.00 54.44 280 VAL A CA 1
ATOM 2171 C C . VAL A 1 280 ? 29.055 6.624 -7.050 1.00 54.44 280 VAL A C 1
ATOM 2173 O O . VAL A 1 280 ? 30.188 6.845 -7.472 1.00 54.44 280 VAL A O 1
ATOM 2176 N N . ASP A 1 281 ? 28.096 7.551 -7.052 1.00 41.94 281 ASP A N 1
ATOM 2177 C CA . ASP A 1 281 ? 28.417 8.941 -7.370 1.00 41.94 281 ASP A CA 1
ATOM 2178 C C . ASP A 1 281 ? 29.341 9.461 -6.250 1.00 41.94 281 ASP A C 1
ATOM 2180 O O . ASP A 1 281 ? 28.921 9.457 -5.086 1.00 41.94 281 ASP A O 1
ATOM 2184 N N . PRO A 1 282 ? 30.596 9.863 -6.538 1.00 35.72 282 PRO A N 1
ATOM 2185 C CA . PRO A 1 282 ? 31.555 10.273 -5.511 1.00 35.72 282 PRO A CA 1
ATOM 2186 C C . PRO A 1 282 ? 31.126 11.503 -4.696 1.00 35.72 282 PRO A C 1
ATOM 2188 O O . PRO A 1 282 ? 31.809 11.858 -3.739 1.00 35.72 282 PRO A O 1
ATOM 2191 N N . LEU A 1 283 ? 30.030 12.173 -5.072 1.00 33.84 283 LEU A N 1
ATOM 2192 C CA . LEU A 1 283 ? 29.548 13.404 -4.440 1.00 33.84 283 LEU A CA 1
ATOM 2193 C C . LEU A 1 283 ? 28.513 13.193 -3.322 1.00 33.84 283 LEU A C 1
ATOM 2195 O O . LEU A 1 283 ? 28.000 14.168 -2.781 1.00 33.84 283 LEU A O 1
ATOM 2199 N N . SER A 1 284 ? 28.221 11.948 -2.940 1.00 34.25 284 SER A N 1
ATOM 2200 C CA . SER A 1 284 ? 27.349 11.643 -1.795 1.00 34.25 284 SER A CA 1
ATOM 2201 C C . SER A 1 284 ? 28.176 11.325 -0.540 1.00 34.25 284 SER A C 1
ATOM 2203 O O . SER A 1 284 ? 28.317 10.159 -0.167 1.00 34.25 284 SER A O 1
ATOM 2205 N N . VAL A 1 285 ? 28.749 12.356 0.092 1.00 31.97 285 VAL A N 1
ATOM 2206 C CA . VAL A 1 285 ? 29.329 12.310 1.452 1.00 31.97 285 VAL A CA 1
ATOM 2207 C C . VAL A 1 285 ? 28.620 13.331 2.326 1.00 31.97 285 VAL A C 1
ATOM 2209 O O . VAL A 1 285 ? 28.459 14.478 1.853 1.00 31.97 285 VAL A O 1
#

Secondary structure (DSSP, 8-state):
----PPP--------HHHHTT------------------SS-B-EEEEEE---TTT---EEEEEETTEEPTTSSSS-S-EEPPHHHHHSTT-TTS--SS-EEEEEEE-TTS-HHHH-EEEEEEEEETTEEEEEEEEBTTBTT-----EEEEHHHHHHHHHHHHH--TT--HHHHHHHHHHHHHHH-HHHHHHTT-EEEEEEE-SSSTTEEEEEEEESS--SSTTS--EEEEEEEE--SS-HHHHHHHHHHHHHTS-GGGG-EEEEE-TTGGGGT-PPPPPPTT--